Protein AF-A0A1F8TYV7-F1 (afdb_monomer)

pLDDT: mean 82.06, std 17.27, range [32.62, 97.5]

Structure (mmCIF, N/CA/C/O backbone):
data_AF-A0A1F8TYV7-F1
#
_entry.id   AF-A0A1F8TYV7-F1
#
loop_
_atom_site.group_PDB
_atom_site.id
_atom_site.type_symbol
_atom_site.label_atom_id
_atom_site.label_alt_id
_atom_site.label_comp_id
_atom_site.label_asym_id
_atom_site.label_entity_id
_atom_site.label_seq_id
_atom_site.pdbx_PDB_ins_code
_atom_site.Cartn_x
_atom_site.Cartn_y
_atom_site.Cartn_z
_atom_site.occupancy
_atom_site.B_iso_or_equiv
_atom_site.auth_seq_id
_atom_site.auth_comp_id
_atom_site.auth_asym_id
_atom_site.auth_atom_id
_atom_site.pdbx_PDB_model_num
ATOM 1 N N . MET A 1 1 ? -12.484 -12.145 11.224 1.00 42.97 1 MET A N 1
ATOM 2 C CA . MET A 1 1 ? -13.244 -10.934 10.846 1.00 42.97 1 MET A CA 1
ATOM 3 C C . MET A 1 1 ? -12.245 -9.834 10.532 1.00 42.97 1 MET A C 1
ATOM 5 O O . MET A 1 1 ? -11.237 -9.772 11.228 1.00 42.97 1 MET A O 1
ATOM 9 N N . SER A 1 2 ? -12.471 -9.048 9.473 1.00 63.59 2 SER A N 1
ATOM 10 C CA . SER A 1 2 ? -11.671 -7.845 9.200 1.00 63.59 2 SER A CA 1
ATOM 11 C C . SER A 1 2 ? -11.855 -6.857 10.357 1.00 63.59 2 SER A C 1
ATOM 13 O O . SER A 1 2 ? -12.968 -6.710 10.859 1.00 63.59 2 SER A O 1
ATOM 15 N N . GLY A 1 3 ? -10.766 -6.243 10.826 1.00 81.12 3 GLY A N 1
ATOM 16 C CA . GLY A 1 3 ? -10.817 -5.188 11.845 1.00 81.12 3 GLY A CA 1
ATOM 17 C C . GLY A 1 3 ? -11.234 -3.824 11.281 1.00 81.12 3 GLY A C 1
ATOM 18 O O . GLY A 1 3 ? -11.378 -2.866 12.034 1.00 81.12 3 GLY A O 1
ATOM 19 N N . ILE A 1 4 ? -11.458 -3.745 9.967 1.00 87.12 4 ILE A N 1
ATOM 20 C CA . ILE A 1 4 ? -11.917 -2.553 9.256 1.00 87.12 4 ILE A CA 1
ATOM 21 C C . ILE A 1 4 ? -13.444 -2.594 9.171 1.00 87.12 4 ILE A C 1
ATOM 23 O O . ILE A 1 4 ? -14.017 -3.573 8.689 1.00 87.12 4 ILE A O 1
ATOM 27 N N . VAL A 1 5 ? -14.098 -1.530 9.633 1.00 88.12 5 VAL A N 1
ATOM 28 C CA . VAL A 1 5 ? -15.556 -1.369 9.576 1.00 88.12 5 VAL A CA 1
ATOM 29 C C . VAL A 1 5 ? -15.889 -0.342 8.513 1.00 88.12 5 VAL A C 1
ATOM 31 O O . VAL A 1 5 ? -15.523 0.820 8.656 1.00 88.12 5 VAL A O 1
ATOM 34 N N . TYR A 1 6 ? -16.590 -0.775 7.472 1.00 85.12 6 TYR A N 1
ATOM 35 C CA . TYR A 1 6 ? -17.018 0.075 6.368 1.00 85.12 6 TYR A CA 1
ATOM 36 C C . TYR A 1 6 ? -18.440 -0.283 5.936 1.00 85.12 6 TYR A C 1
ATOM 38 O O . TYR A 1 6 ? -18.954 -1.360 6.256 1.00 85.12 6 TYR A O 1
ATOM 46 N N . ASN A 1 7 ? -19.067 0.635 5.209 1.00 86.19 7 ASN A N 1
ATOM 47 C CA . ASN A 1 7 ? -20.354 0.443 4.561 1.00 86.19 7 ASN A CA 1
ATOM 48 C C . ASN A 1 7 ? -20.240 0.981 3.134 1.00 86.19 7 ASN A C 1
ATOM 50 O O . ASN A 1 7 ? -19.781 2.101 2.949 1.00 86.19 7 ASN A O 1
ATOM 54 N N . ASP A 1 8 ? -20.660 0.209 2.134 1.00 84.75 8 ASP A N 1
ATOM 55 C CA . ASP A 1 8 ? -20.548 0.624 0.729 1.00 84.75 8 ASP A CA 1
ATOM 56 C C . ASP A 1 8 ? -21.372 1.882 0.400 1.00 84.75 8 ASP A C 1
ATOM 58 O O . ASP A 1 8 ? -21.092 2.560 -0.584 1.00 84.75 8 ASP A O 1
ATOM 62 N N . ASN A 1 9 ? -22.333 2.248 1.254 1.00 85.69 9 ASN A N 1
ATOM 63 C CA . ASN A 1 9 ? -23.127 3.464 1.096 1.00 85.69 9 ASN A CA 1
ATOM 64 C C . ASN A 1 9 ? -22.492 4.707 1.741 1.00 85.69 9 ASN A C 1
ATOM 66 O O . ASN A 1 9 ? -22.802 5.813 1.311 1.00 85.69 9 ASN A O 1
ATOM 70 N N . TYR A 1 10 ? -21.637 4.545 2.759 1.00 86.50 10 TYR A N 1
ATOM 71 C CA . TYR A 1 10 ? -21.137 5.655 3.583 1.00 86.50 10 TYR A CA 1
ATOM 72 C C . TYR A 1 10 ? -19.622 5.783 3.491 1.00 86.50 10 TYR A C 1
ATOM 74 O O . TYR A 1 10 ? -18.897 4.790 3.446 1.00 86.50 10 TYR A O 1
ATOM 82 N N . GLU A 1 11 ? -19.115 7.012 3.471 1.00 91.31 11 GLU A N 1
ATOM 83 C CA . GLU A 1 11 ? -17.666 7.238 3.420 1.00 91.31 11 GLU A CA 1
ATOM 84 C C . GLU A 1 11 ? -16.955 7.018 4.762 1.00 91.31 11 GLU A C 1
ATOM 86 O O . GLU A 1 11 ? -15.742 6.841 4.775 1.00 91.31 11 GLU A O 1
ATOM 91 N N . ASP A 1 12 ? -17.661 7.007 5.891 1.00 92.94 12 ASP A N 1
ATOM 92 C CA . ASP A 1 12 ? -17.022 6.887 7.203 1.00 92.94 12 ASP A CA 1
ATOM 93 C C . ASP A 1 12 ? -16.543 5.461 7.506 1.00 92.94 12 ASP A C 1
ATOM 95 O O . ASP A 1 12 ? -17.312 4.496 7.494 1.00 92.94 12 ASP A O 1
ATOM 99 N N . VAL A 1 13 ? -15.257 5.348 7.846 1.00 92.75 13 VAL A N 1
ATOM 100 C CA . VAL A 1 13 ? -14.597 4.092 8.213 1.00 92.75 13 VAL A CA 1
ATOM 101 C C . VAL A 1 13 ? -13.813 4.232 9.502 1.00 92.75 13 VAL A C 1
ATOM 103 O O . VAL A 1 13 ? -13.190 5.256 9.793 1.00 92.75 13 VAL A O 1
ATOM 106 N N . GLU A 1 14 ? -13.782 3.125 10.237 1.00 93.69 14 GLU A N 1
ATOM 107 C CA . GLU A 1 14 ? -12.927 2.928 11.398 1.00 93.69 14 GLU A CA 1
ATOM 108 C C . GLU A 1 14 ? -12.023 1.702 11.203 1.00 93.69 14 GLU A C 1
ATOM 110 O O . GLU A 1 14 ? -12.467 0.637 10.760 1.00 93.69 14 GLU A O 1
ATOM 115 N N . ILE A 1 15 ? -10.759 1.834 11.611 1.00 95.75 15 ILE A N 1
ATOM 116 C CA . ILE A 1 15 ? -9.879 0.698 11.901 1.00 95.75 15 ILE A CA 1
ATOM 117 C C . ILE A 1 15 ? -9.972 0.427 13.403 1.00 95.75 15 ILE A C 1
ATOM 119 O O . ILE A 1 15 ? -9.558 1.257 14.215 1.00 95.75 15 ILE A O 1
ATOM 123 N N . ARG A 1 16 ? -10.514 -0.733 13.781 1.00 95.44 16 ARG A N 1
ATOM 124 C CA . ARG A 1 16 ? -10.705 -1.108 15.188 1.00 95.44 16 ARG A CA 1
ATOM 125 C C . ARG A 1 16 ? -9.375 -1.321 15.904 1.00 95.44 16 ARG A C 1
ATOM 127 O O . ARG A 1 16 ? -8.357 -1.647 15.288 1.00 95.44 16 ARG A O 1
ATOM 134 N N . ASP A 1 17 ? -9.413 -1.220 17.228 1.00 94.88 17 ASP A N 1
ATOM 135 C CA . ASP A 1 17 ? -8.287 -1.621 18.072 1.00 94.88 17 ASP A CA 1
ATOM 136 C C . ASP A 1 17 ? -7.902 -3.093 17.827 1.00 94.88 17 ASP A C 1
ATOM 138 O O . ASP A 1 17 ? -8.760 -3.960 17.642 1.00 94.88 17 ASP A O 1
ATOM 142 N N . ASN A 1 18 ? -6.599 -3.370 17.847 1.00 94.44 18 ASN A N 1
ATOM 143 C CA . ASN A 1 18 ? -5.985 -4.666 17.536 1.00 94.44 18 ASN A CA 1
ATOM 144 C C . ASN A 1 18 ? -6.209 -5.161 16.097 1.00 94.44 18 ASN A C 1
ATOM 146 O O . ASN A 1 18 ? -6.144 -6.365 15.836 1.00 94.44 18 ASN A O 1
ATOM 150 N N . THR A 1 19 ? -6.463 -4.262 15.143 1.00 95.06 19 THR A N 1
ATOM 151 C CA . THR A 1 19 ? -6.488 -4.651 13.728 1.00 95.06 19 THR A CA 1
ATOM 152 C C . THR A 1 19 ? -5.074 -4.966 13.253 1.00 95.06 19 THR A C 1
ATOM 154 O O . THR A 1 19 ? -4.199 -4.103 13.289 1.00 95.06 19 THR A O 1
ATOM 157 N N . THR A 1 20 ? -4.858 -6.195 12.782 1.00 94.94 20 THR A N 1
ATOM 158 C CA . THR A 1 20 ? -3.590 -6.609 12.170 1.00 94.94 20 THR A CA 1
ATOM 159 C C . THR A 1 20 ? -3.458 -6.020 10.772 1.00 94.94 20 THR A C 1
ATOM 161 O O . THR A 1 20 ? -4.295 -6.291 9.910 1.00 94.94 20 THR A O 1
ATOM 164 N N . LEU A 1 21 ? -2.377 -5.281 10.540 1.00 96.44 21 LEU A N 1
ATOM 165 C CA . LEU A 1 21 ? -2.014 -4.700 9.255 1.00 96.44 21 LEU A CA 1
ATOM 166 C C . LEU A 1 21 ? -0.604 -5.127 8.837 1.00 96.44 21 LEU A C 1
ATOM 168 O O . LEU A 1 21 ? 0.229 -5.564 9.635 1.00 96.44 21 LEU A O 1
ATOM 172 N N . PHE A 1 22 ? -0.347 -4.967 7.546 1.00 96.44 22 PHE A N 1
ATOM 173 C CA . PHE A 1 22 ? 0.878 -5.351 6.872 1.00 96.44 22 PHE A CA 1
ATOM 174 C C . PHE A 1 22 ? 1.479 -4.146 6.158 1.00 96.44 22 PHE A C 1
ATOM 176 O O . PHE A 1 22 ? 0.777 -3.342 5.538 1.00 96.44 22 PHE A O 1
ATOM 183 N N . ARG A 1 23 ? 2.805 -4.029 6.219 1.00 96.81 23 ARG A N 1
ATOM 184 C CA . ARG A 1 23 ? 3.569 -3.064 5.423 1.00 96.81 23 ARG A CA 1
ATOM 185 C C . ARG A 1 23 ? 4.891 -3.688 5.009 1.00 96.81 23 ARG A C 1
ATOM 187 O O . ARG A 1 23 ? 5.588 -4.267 5.834 1.00 96.81 23 ARG A O 1
ATOM 194 N N . ILE A 1 24 ? 5.257 -3.537 3.739 1.00 96.38 24 ILE A N 1
ATOM 195 C CA . ILE A 1 24 ? 6.601 -3.866 3.255 1.00 96.38 24 ILE A CA 1
ATOM 196 C C . ILE A 1 24 ? 7.399 -2.572 3.167 1.00 96.38 24 ILE A C 1
ATOM 198 O O . ILE A 1 24 ? 6.960 -1.594 2.565 1.00 96.38 24 ILE A O 1
ATOM 202 N N . THR A 1 25 ? 8.568 -2.549 3.794 1.00 95.12 25 THR A N 1
ATOM 203 C CA . THR A 1 25 ? 9.382 -1.342 3.920 1.00 95.12 25 THR A CA 1
ATOM 204 C C . THR A 1 25 ? 10.870 -1.679 3.972 1.00 95.12 25 THR A C 1
ATOM 206 O O . THR A 1 25 ? 11.259 -2.846 3.997 1.00 95.12 25 THR A O 1
ATOM 209 N N . ARG A 1 26 ? 11.742 -0.667 3.945 1.00 92.25 26 ARG A N 1
ATOM 210 C CA . ARG A 1 26 ? 13.175 -0.896 4.196 1.00 92.25 26 ARG A CA 1
ATOM 211 C C . ARG A 1 26 ? 13.386 -1.169 5.690 1.00 92.25 26 ARG A C 1
ATOM 213 O O . ARG A 1 26 ? 12.669 -0.571 6.491 1.00 92.25 26 ARG A O 1
ATOM 220 N N . PRO A 1 27 ? 14.406 -1.952 6.084 1.00 90.94 27 PRO A N 1
ATOM 221 C CA . PRO A 1 27 ? 14.682 -2.236 7.496 1.00 90.94 27 PRO A CA 1
ATOM 222 C C . PRO A 1 27 ? 14.781 -0.983 8.384 1.00 90.94 27 PRO A C 1
ATOM 224 O O . PRO A 1 27 ? 14.321 -1.001 9.520 1.00 90.94 27 PRO A O 1
ATOM 227 N N . SER A 1 28 ? 15.288 0.133 7.844 1.00 88.69 28 SER A N 1
ATOM 228 C CA . SER A 1 28 ? 15.397 1.427 8.539 1.00 88.69 28 SER A CA 1
ATOM 229 C C . SER A 1 28 ? 14.063 2.104 8.880 1.00 88.69 28 SER A C 1
ATOM 231 O O . SER A 1 28 ? 14.061 3.080 9.612 1.00 88.69 28 SER A O 1
ATOM 233 N N . TYR A 1 29 ? 12.944 1.636 8.323 1.00 89.88 29 TYR A N 1
ATOM 234 C CA . TYR A 1 29 ? 11.596 2.168 8.565 1.00 89.88 29 TYR A CA 1
ATOM 235 C C . TYR A 1 29 ? 10.675 1.117 9.193 1.00 89.88 29 TYR A C 1
ATOM 237 O O . TYR A 1 29 ? 9.458 1.170 9.027 1.00 89.88 29 TYR A O 1
ATOM 245 N N . SER A 1 30 ? 11.256 0.096 9.819 1.00 90.00 30 SER A N 1
ATOM 246 C CA . SER A 1 30 ? 10.505 -1.032 10.364 1.00 90.00 30 SER A CA 1
ATOM 247 C C . SER A 1 30 ? 10.183 -0.905 11.846 1.00 90.00 30 SER A C 1
ATOM 249 O O . SER A 1 30 ? 9.429 -1.713 12.378 1.00 90.00 30 SER A O 1
ATOM 251 N N . ASP A 1 31 ? 10.817 0.015 12.568 1.00 90.75 31 ASP A N 1
ATOM 252 C CA . ASP A 1 31 ? 10.508 0.265 13.974 1.00 90.75 31 ASP A CA 1
ATOM 253 C C . ASP A 1 31 ? 9.172 1.019 14.132 1.00 90.75 31 ASP A C 1
ATOM 255 O O . ASP A 1 31 ? 8.713 1.648 13.178 1.00 90.75 31 ASP A O 1
ATOM 259 N N . PRO A 1 32 ? 8.531 0.970 15.314 1.00 88.75 32 PRO A N 1
ATOM 260 C CA . PRO A 1 32 ? 7.219 1.587 15.516 1.00 88.75 32 PRO A CA 1
ATOM 261 C C . PRO A 1 32 ? 7.175 3.094 15.217 1.00 88.75 32 PRO A C 1
ATOM 263 O O . PRO A 1 32 ? 6.154 3.586 14.748 1.00 88.75 32 PRO A O 1
ATOM 266 N N . VAL A 1 33 ? 8.282 3.810 15.449 1.00 89.81 33 VAL A N 1
ATOM 267 C CA . VAL A 1 33 ? 8.391 5.270 15.276 1.00 89.81 33 VAL A CA 1
ATOM 268 C C . VAL A 1 33 ? 8.482 5.658 13.800 1.00 89.81 33 VAL A C 1
ATOM 270 O O . VAL A 1 33 ? 8.113 6.758 13.409 1.00 89.81 33 VAL A O 1
ATOM 273 N N . ASN A 1 34 ? 8.978 4.758 12.957 1.00 91.81 34 ASN A N 1
ATOM 274 C CA . ASN A 1 34 ? 9.156 5.011 11.534 1.00 91.81 34 ASN A CA 1
ATOM 275 C C . ASN A 1 34 ? 8.135 4.278 10.657 1.00 91.81 34 ASN A C 1
ATOM 277 O O . ASN A 1 34 ? 7.974 4.611 9.479 1.00 91.81 34 ASN A O 1
ATOM 281 N N . LEU A 1 35 ? 7.421 3.298 11.219 1.00 94.44 35 LEU A N 1
ATOM 282 C CA . LEU A 1 35 ? 6.534 2.420 10.466 1.00 94.44 35 LEU A CA 1
ATOM 283 C C . LEU A 1 35 ? 5.332 3.144 9.873 1.00 94.44 35 LEU A C 1
ATOM 285 O O . LEU A 1 35 ? 4.862 2.707 8.829 1.00 94.44 35 LEU A O 1
ATOM 289 N N . LEU A 1 36 ? 4.826 4.215 10.494 1.00 96.06 36 LEU A N 1
ATOM 290 C CA . LEU A 1 36 ? 3.669 4.976 10.004 1.00 96.06 36 LEU A CA 1
ATOM 291 C C . LEU A 1 36 ? 3.891 6.503 9.977 1.00 96.06 36 LEU A C 1
ATOM 293 O O . LEU A 1 36 ? 2.928 7.253 9.844 1.00 96.06 36 LEU A O 1
ATOM 297 N N . ASN A 1 37 ? 5.141 6.976 9.995 1.00 94.12 37 ASN A N 1
ATOM 298 C CA . ASN A 1 37 ? 5.448 8.416 10.034 1.00 94.12 37 ASN A CA 1
ATOM 299 C C . ASN A 1 37 ? 5.347 9.162 8.685 1.00 94.12 37 ASN A C 1
ATOM 301 O O . ASN A 1 37 ? 5.513 10.378 8.618 1.00 94.12 37 ASN A O 1
ATOM 305 N N . GLY A 1 38 ? 5.151 8.435 7.581 1.00 91.44 38 GLY A N 1
ATOM 306 C CA . GLY A 1 38 ? 4.986 9.005 6.243 1.00 91.44 38 GLY A CA 1
ATOM 307 C C . GLY A 1 38 ? 6.233 9.652 5.620 1.00 91.44 38 GLY A C 1
ATOM 308 O O . GLY A 1 38 ? 6.144 10.171 4.508 1.00 91.44 38 GLY A O 1
ATOM 309 N N . GLN A 1 39 ? 7.409 9.603 6.258 1.00 89.81 39 GLN A N 1
ATOM 310 C CA . GLN A 1 39 ? 8.613 10.279 5.750 1.00 89.81 39 GLN A CA 1
ATOM 311 C C . GLN A 1 39 ? 9.077 9.747 4.389 1.00 89.81 39 GLN A C 1
ATOM 313 O O . GLN A 1 39 ? 9.557 10.509 3.552 1.00 89.81 39 GLN A O 1
ATOM 318 N N . GLY A 1 40 ? 8.908 8.447 4.130 1.00 84.06 40 GLY A N 1
ATOM 319 C CA . GLY A 1 40 ? 9.291 7.848 2.847 1.00 84.06 40 GLY A CA 1
ATOM 320 C C . GLY A 1 40 ? 8.543 8.448 1.647 1.00 84.06 40 GLY A C 1
ATOM 321 O O . GLY A 1 40 ? 9.134 8.644 0.583 1.00 84.06 40 GLY A O 1
ATOM 322 N N . SER A 1 41 ? 7.261 8.790 1.813 1.00 88.00 41 SER A N 1
ATOM 323 C CA . SER A 1 41 ? 6.468 9.420 0.751 1.00 88.00 41 SER A CA 1
ATOM 324 C C . SER A 1 41 ? 6.690 10.928 0.664 1.00 88.00 41 SER A C 1
ATOM 326 O O . SER A 1 41 ? 6.347 11.535 -0.340 1.00 88.00 41 SER A O 1
ATOM 328 N N . PHE A 1 42 ? 7.260 11.569 1.686 1.00 89.19 42 PHE A N 1
ATOM 329 C CA . PHE A 1 42 ? 7.490 13.013 1.650 1.00 89.19 42 PHE A CA 1
ATOM 330 C C . PHE A 1 42 ? 8.395 13.410 0.471 1.00 89.19 42 PHE A C 1
ATOM 332 O O . PHE A 1 42 ? 8.184 14.431 -0.180 1.00 89.19 42 PHE A O 1
ATOM 339 N N . TYR A 1 43 ? 9.357 12.549 0.138 1.00 87.25 43 TYR A N 1
ATOM 340 C CA . TYR A 1 43 ? 10.306 12.754 -0.958 1.00 87.25 43 TYR A CA 1
ATOM 341 C C . TYR A 1 43 ? 9.901 12.064 -2.265 1.00 87.25 43 TYR A C 1
ATOM 343 O O . TYR A 1 43 ? 10.663 12.089 -3.231 1.00 87.25 43 TYR A O 1
ATOM 351 N N . SER A 1 44 ? 8.741 11.402 -2.310 1.00 85.56 44 SER A N 1
ATOM 352 C CA . SER A 1 44 ? 8.330 10.621 -3.475 1.00 85.56 44 SER A CA 1
ATOM 353 C C . SER A 1 44 ? 6.844 10.750 -3.771 1.00 85.56 44 SER A C 1
ATOM 355 O O . SER A 1 44 ? 5.983 10.744 -2.900 1.00 85.56 44 SER A O 1
ATOM 357 N N . GLN A 1 45 ? 6.532 10.863 -5.052 1.00 87.19 45 GLN A N 1
ATOM 358 C CA . GLN A 1 45 ? 5.161 10.982 -5.502 1.00 87.19 45 GLN A CA 1
ATOM 359 C C . GLN A 1 45 ? 4.535 9.588 -5.649 1.00 87.19 45 GLN A C 1
ATOM 361 O O . GLN A 1 45 ? 5.039 8.766 -6.418 1.00 87.19 45 GLN A O 1
ATOM 366 N N . GLY A 1 46 ? 3.444 9.331 -4.926 1.00 88.56 46 GLY A N 1
ATOM 367 C CA . GLY A 1 46 ? 2.715 8.061 -4.950 1.00 88.56 46 GLY A CA 1
ATOM 368 C C . GLY A 1 46 ? 1.417 8.129 -5.756 1.00 88.56 46 GLY A C 1
ATOM 369 O O . GLY A 1 46 ? 1.152 9.098 -6.472 1.00 88.56 46 GLY A O 1
ATOM 370 N N . ARG A 1 47 ? 0.575 7.098 -5.629 1.00 90.06 47 ARG A N 1
ATOM 371 C CA . ARG A 1 47 ? -0.786 7.093 -6.201 1.00 90.06 47 ARG A CA 1
ATOM 372 C C . ARG A 1 47 ? -1.693 8.128 -5.529 1.00 90.06 47 ARG A C 1
ATOM 374 O O . ARG A 1 47 ? -2.505 8.749 -6.197 1.00 90.06 47 ARG A O 1
ATOM 381 N N . TYR A 1 48 ? -1.496 8.349 -4.233 1.00 93.56 48 TYR A N 1
ATOM 382 C CA . TYR A 1 48 ? -2.398 9.123 -3.384 1.00 93.56 48 TYR A CA 1
ATOM 383 C C . TYR A 1 48 ? -1.708 10.286 -2.656 1.00 93.56 48 TYR A C 1
ATOM 385 O O . TYR A 1 48 ? -2.241 10.825 -1.687 1.00 93.56 48 TYR A O 1
ATOM 393 N N . ASN A 1 49 ? -0.510 10.679 -3.088 1.00 94.44 49 ASN A N 1
ATOM 394 C CA . ASN A 1 49 ? 0.183 11.836 -2.536 1.00 94.44 49 ASN A CA 1
ATOM 395 C C . ASN A 1 49 ? 1.008 12.557 -3.604 1.00 94.44 49 ASN A C 1
ATOM 397 O O . ASN A 1 49 ? 1.626 11.927 -4.469 1.00 94.44 49 ASN A O 1
ATOM 401 N N . TYR A 1 50 ? 1.035 13.880 -3.498 1.00 93.94 50 TYR A N 1
ATOM 402 C CA . TYR A 1 50 ? 2.032 14.738 -4.120 1.00 93.94 50 TYR A CA 1
ATOM 403 C C . TYR A 1 50 ? 3.346 14.705 -3.324 1.00 93.94 50 TYR A C 1
ATOM 405 O O . TYR A 1 50 ? 3.430 14.133 -2.232 1.00 93.94 50 TYR A O 1
ATOM 413 N N . LEU A 1 51 ? 4.395 15.311 -3.884 1.00 92.38 51 LEU A N 1
ATOM 414 C CA . LEU A 1 51 ? 5.632 15.568 -3.146 1.00 92.38 51 LEU A CA 1
ATOM 415 C C . LEU A 1 51 ? 5.350 16.428 -1.907 1.00 92.38 51 LEU A C 1
ATOM 417 O O . LEU A 1 51 ? 4.400 17.206 -1.890 1.00 92.38 51 LEU A O 1
ATOM 421 N N . GLN A 1 52 ? 6.194 16.290 -0.884 1.00 93.12 52 GLN A N 1
ATOM 422 C CA . GLN A 1 52 ? 6.098 17.009 0.393 1.00 93.12 52 GLN A CA 1
ATOM 423 C C . GLN A 1 52 ? 4.828 16.693 1.202 1.00 93.12 52 GLN A C 1
ATOM 425 O O . GLN A 1 52 ? 4.458 17.424 2.118 1.00 93.12 52 GLN A O 1
ATOM 430 N N . GLN A 1 53 ? 4.168 15.571 0.904 1.00 94.56 53 GLN A N 1
ATOM 431 C CA . GLN A 1 53 ? 3.025 15.081 1.667 1.00 94.56 53 GLN A CA 1
ATOM 432 C C . GLN A 1 53 ? 3.382 13.780 2.385 1.00 94.56 53 GLN A C 1
ATOM 434 O O . GLN A 1 53 ? 3.482 12.709 1.772 1.00 94.56 53 GLN A O 1
ATOM 439 N N . ALA A 1 54 ? 3.542 13.867 3.707 1.00 94.94 54 ALA A N 1
ATOM 440 C CA . ALA A 1 54 ? 3.741 12.699 4.556 1.00 94.94 54 ALA A CA 1
ATOM 441 C C . ALA A 1 54 ? 2.517 11.772 4.466 1.00 94.94 54 ALA A C 1
ATOM 443 O O . ALA A 1 54 ? 1.373 12.189 4.686 1.00 94.94 54 ALA A O 1
ATOM 444 N N . THR A 1 55 ? 2.769 10.535 4.046 1.00 96.19 55 THR A N 1
ATOM 445 C CA . THR A 1 55 ? 1.757 9.531 3.715 1.00 96.19 55 THR A CA 1
ATOM 446 C C . THR A 1 55 ? 2.307 8.134 3.971 1.00 96.19 55 THR A C 1
ATOM 448 O O . THR A 1 55 ? 3.372 7.763 3.473 1.00 96.19 55 THR A O 1
ATOM 451 N N . SER A 1 56 ? 1.571 7.332 4.729 1.00 96.12 56 SER A N 1
ATOM 452 C CA . SER A 1 56 ? 1.912 5.935 4.986 1.00 96.12 56 SER A CA 1
ATOM 453 C C . SER A 1 56 ? 0.943 5.008 4.268 1.00 96.12 56 SER A C 1
ATOM 455 O O . SER A 1 56 ? -0.259 5.254 4.256 1.00 96.12 56 SER A O 1
ATOM 457 N N . TYR A 1 57 ? 1.482 3.934 3.692 1.00 96.75 57 TYR A N 1
ATOM 458 C CA . TYR A 1 57 ? 0.719 2.909 2.988 1.00 96.75 57 TYR A CA 1
ATOM 459 C C . TYR A 1 57 ? 0.853 1.577 3.724 1.00 96.75 57 TYR A C 1
ATOM 461 O O . TYR A 1 57 ? 1.968 1.117 3.989 1.00 96.75 57 TYR A O 1
ATOM 469 N N . CYS A 1 58 ? -0.275 0.954 4.036 1.00 97.00 58 CYS A N 1
ATOM 470 C CA . CYS A 1 58 ? -0.357 -0.396 4.589 1.00 97.00 58 CYS A CA 1
ATOM 471 C C . CYS A 1 58 ? -1.595 -1.115 4.038 1.00 97.00 58 CYS A C 1
ATOM 473 O O . CYS A 1 58 ? -2.349 -0.559 3.239 1.00 97.00 58 CYS A O 1
ATOM 475 N N . SER A 1 59 ? -1.778 -2.378 4.403 1.00 96.38 59 SER A N 1
ATOM 476 C CA . SER A 1 59 ? -2.939 -3.165 3.987 1.00 96.38 59 SER A CA 1
ATOM 477 C C . SER A 1 59 ? -3.328 -4.172 5.059 1.00 96.38 59 SER A C 1
ATOM 479 O O . SER A 1 59 ? -2.493 -4.586 5.856 1.00 96.38 59 SER A O 1
ATOM 481 N N . ASP A 1 60 ? -4.581 -4.607 5.050 1.00 94.00 60 ASP A N 1
ATOM 482 C CA . ASP A 1 60 ? -5.052 -5.786 5.783 1.00 94.00 60 ASP A CA 1
ATOM 483 C C . ASP A 1 60 ? -4.701 -7.108 5.074 1.00 94.00 60 ASP A C 1
ATOM 485 O O . ASP A 1 60 ? -5.046 -8.189 5.555 1.00 94.00 60 ASP A O 1
ATOM 489 N N . ASN A 1 61 ? -4.000 -7.026 3.939 1.00 91.62 61 ASN A N 1
ATOM 490 C CA . ASN A 1 61 ? -3.668 -8.154 3.093 1.00 91.62 61 ASN A CA 1
ATOM 491 C C . ASN A 1 61 ? -2.203 -8.137 2.634 1.00 91.62 61 ASN A C 1
ATOM 493 O O . ASN A 1 61 ? -1.740 -7.220 1.948 1.00 91.62 61 ASN A O 1
ATOM 497 N N . ILE A 1 62 ? -1.472 -9.210 2.933 1.00 92.25 62 ILE A N 1
ATOM 498 C CA . ILE A 1 62 ? -0.055 -9.327 2.562 1.00 92.25 62 ILE A CA 1
ATOM 499 C C . ILE A 1 62 ? 0.180 -9.302 1.045 1.00 92.25 62 ILE A C 1
ATOM 501 O O . ILE A 1 62 ? 1.185 -8.759 0.588 1.00 92.25 62 ILE A O 1
ATOM 505 N N . PHE A 1 63 ? -0.735 -9.855 0.246 1.00 90.25 63 PHE A N 1
ATOM 506 C CA . PHE A 1 63 ? -0.580 -9.928 -1.205 1.00 90.25 63 PHE A CA 1
ATOM 507 C C . PHE A 1 63 ? -0.839 -8.581 -1.869 1.00 90.25 63 PHE A C 1
ATOM 509 O O . PHE A 1 63 ? -0.224 -8.299 -2.898 1.00 90.25 63 PHE A O 1
ATOM 516 N N . ILE A 1 64 ? -1.662 -7.720 -1.259 1.00 91.38 64 ILE A N 1
ATOM 517 C CA . ILE A 1 64 ? -1.749 -6.310 -1.652 1.00 91.38 64 ILE A CA 1
ATOM 518 C C . ILE A 1 64 ? -0.385 -5.648 -1.447 1.00 91.38 64 ILE A C 1
ATOM 520 O O . ILE A 1 64 ? 0.158 -5.094 -2.399 1.00 91.38 64 ILE A O 1
ATOM 524 N N . CYS A 1 65 ? 0.224 -5.769 -0.259 1.00 94.62 65 CYS A N 1
ATOM 525 C CA . CYS A 1 65 ? 1.540 -5.171 -0.002 1.00 94.62 65 CYS A CA 1
ATOM 526 C C . CYS A 1 65 ? 2.605 -5.644 -0.999 1.00 94.62 65 CYS A C 1
ATOM 528 O O . CYS A 1 65 ? 3.353 -4.827 -1.533 1.00 94.62 65 CYS A O 1
ATOM 530 N N . ILE A 1 66 ? 2.669 -6.952 -1.259 1.00 93.75 66 ILE A N 1
ATOM 531 C CA . ILE A 1 66 ? 3.625 -7.528 -2.211 1.00 93.75 66 ILE A CA 1
ATOM 532 C C . ILE A 1 66 ? 3.382 -6.962 -3.617 1.00 93.75 66 ILE A C 1
ATOM 534 O O . ILE A 1 66 ? 4.325 -6.500 -4.260 1.00 93.75 66 ILE A O 1
ATOM 538 N N . SER A 1 67 ? 2.131 -6.954 -4.082 1.00 89.31 67 SER A N 1
ATOM 539 C CA . SER A 1 67 ? 1.787 -6.529 -5.444 1.00 89.31 67 SER A CA 1
ATOM 540 C C . SER A 1 67 ? 2.021 -5.034 -5.675 1.00 89.31 67 SER A C 1
ATOM 542 O O . SER A 1 67 ? 2.545 -4.651 -6.719 1.00 89.31 67 SER A O 1
ATOM 544 N N . GLU A 1 68 ? 1.685 -4.183 -4.703 1.00 91.69 68 GLU A N 1
ATOM 545 C CA . GLU A 1 68 ? 1.924 -2.734 -4.783 1.00 91.69 68 GLU A CA 1
ATOM 546 C C . GLU A 1 68 ? 3.428 -2.420 -4.845 1.00 91.69 68 GLU A C 1
ATOM 548 O O . GLU A 1 68 ? 3.867 -1.612 -5.668 1.00 91.69 68 GLU A O 1
ATOM 553 N N . VAL A 1 69 ? 4.252 -3.102 -4.037 1.00 93.62 69 VAL A N 1
ATOM 554 C CA . VAL A 1 69 ? 5.710 -2.901 -4.063 1.00 93.62 69 VAL A CA 1
ATOM 555 C C . VAL A 1 69 ? 6.328 -3.419 -5.362 1.00 93.62 69 VAL A C 1
ATOM 557 O O . VAL A 1 69 ? 7.169 -2.731 -5.940 1.00 93.62 69 VAL A O 1
ATOM 560 N N . LEU A 1 70 ? 5.901 -4.584 -5.859 1.00 90.69 70 LEU A N 1
ATOM 561 C CA . LEU A 1 70 ? 6.362 -5.110 -7.148 1.00 90.69 70 LEU A CA 1
ATOM 562 C C . LEU A 1 70 ? 6.004 -4.174 -8.307 1.00 90.69 70 LEU A C 1
ATOM 564 O O . LEU A 1 70 ? 6.848 -3.908 -9.161 1.00 90.69 70 LEU A O 1
ATOM 568 N N . PHE A 1 71 ? 4.797 -3.606 -8.309 1.00 87.62 71 PHE A N 1
ATOM 569 C CA . PHE A 1 71 ? 4.417 -2.613 -9.308 1.00 87.62 71 PHE A CA 1
ATOM 570 C C . PHE A 1 71 ? 5.292 -1.356 -9.230 1.00 87.62 71 PHE A C 1
ATOM 572 O O . PHE A 1 71 ? 5.759 -0.858 -10.254 1.00 87.62 71 PHE A O 1
ATOM 579 N N . HIS A 1 72 ? 5.570 -0.859 -8.024 1.00 88.25 72 HIS A N 1
ATOM 580 C CA . HIS A 1 72 ? 6.447 0.298 -7.859 1.00 88.25 72 HIS A CA 1
ATOM 581 C C . HIS A 1 72 ? 7.880 0.012 -8.337 1.00 88.25 72 HIS A C 1
ATOM 583 O O . HIS A 1 72 ? 8.482 0.830 -9.036 1.00 88.25 72 HIS A O 1
ATOM 589 N N . MET A 1 73 ? 8.410 -1.177 -8.025 1.00 89.31 73 MET A N 1
ATOM 590 C CA . MET A 1 73 ? 9.693 -1.652 -8.550 1.00 89.31 73 MET A CA 1
ATOM 591 C C . MET A 1 73 ? 9.690 -1.683 -10.082 1.00 89.31 73 MET A C 1
ATOM 593 O O . MET A 1 73 ? 10.664 -1.250 -10.700 1.00 89.31 73 MET A O 1
ATOM 597 N N . TYR A 1 74 ? 8.605 -2.158 -10.698 1.00 85.50 74 TYR A N 1
ATOM 598 C CA . TYR A 1 74 ? 8.438 -2.190 -12.149 1.00 85.50 74 TYR A CA 1
ATOM 599 C C . TYR A 1 74 ? 8.457 -0.789 -12.766 1.00 85.50 74 TYR A C 1
ATOM 601 O O . TYR A 1 74 ? 9.247 -0.541 -13.677 1.00 85.50 74 TYR A O 1
ATOM 609 N N . GLU A 1 75 ? 7.674 0.155 -12.238 1.00 83.38 75 GLU A N 1
ATOM 610 C CA . GLU A 1 75 ? 7.657 1.537 -12.729 1.00 83.38 75 GLU A CA 1
ATOM 611 C C . GLU A 1 75 ? 9.042 2.192 -12.688 1.00 83.38 75 GLU A C 1
ATOM 613 O O . GLU A 1 75 ? 9.477 2.811 -13.664 1.00 83.38 75 GLU A O 1
ATOM 618 N N . ILE A 1 76 ? 9.754 2.060 -11.563 1.00 85.56 76 ILE A N 1
ATOM 619 C CA . ILE A 1 76 ? 11.098 2.629 -11.431 1.00 85.56 76 ILE A CA 1
ATOM 620 C C . ILE A 1 76 ? 12.050 1.933 -12.407 1.00 85.56 76 ILE A C 1
ATOM 622 O O . ILE A 1 76 ? 12.799 2.612 -13.111 1.00 85.56 76 ILE A O 1
ATOM 626 N N . SER A 1 77 ? 11.996 0.604 -12.496 1.00 84.31 77 SER A N 1
ATOM 627 C CA . SER A 1 77 ? 12.833 -0.181 -13.410 1.00 84.31 77 SER A CA 1
ATOM 628 C C . SER A 1 77 ? 12.637 0.244 -14.867 1.00 84.31 77 SER A C 1
ATOM 630 O O . SER A 1 77 ? 13.622 0.449 -15.576 1.00 84.31 77 SER A O 1
ATOM 632 N N . GLN A 1 78 ? 11.394 0.485 -15.293 1.00 81.06 78 GLN A N 1
ATOM 633 C CA . GLN A 1 78 ? 11.083 0.993 -16.632 1.00 81.06 78 GLN A CA 1
ATOM 634 C C . GLN A 1 78 ? 11.674 2.386 -16.880 1.00 81.06 78 GLN A C 1
ATOM 636 O O . GLN A 1 78 ? 12.260 2.635 -17.933 1.00 81.06 78 GLN A O 1
ATOM 641 N N . ARG A 1 79 ? 11.588 3.302 -15.905 1.00 82.50 79 ARG A N 1
ATOM 642 C CA . ARG A 1 79 ? 12.226 4.630 -16.014 1.00 82.50 79 ARG A CA 1
ATOM 643 C C . ARG A 1 79 ? 13.749 4.518 -16.125 1.00 82.50 79 ARG A C 1
ATOM 645 O O . ARG A 1 79 ? 14.354 5.249 -16.902 1.00 82.50 79 ARG A O 1
ATOM 652 N N . LYS A 1 80 ? 14.373 3.593 -15.385 1.00 82.50 80 LYS A N 1
ATOM 653 C CA . LYS A 1 80 ? 15.819 3.335 -15.475 1.00 82.50 80 LYS A CA 1
ATOM 654 C C . LYS A 1 80 ? 16.226 2.805 -16.848 1.00 82.50 80 LYS A C 1
ATOM 656 O O . LYS A 1 80 ? 17.182 3.322 -17.418 1.00 82.50 80 LYS A O 1
ATOM 661 N N . LEU A 1 81 ? 15.475 1.849 -17.399 1.00 77.12 81 LEU A N 1
ATOM 662 C CA . LEU A 1 81 ? 15.707 1.325 -18.749 1.00 77.12 81 LEU A CA 1
ATOM 663 C C . LEU A 1 81 ? 15.578 2.410 -19.820 1.00 77.12 81 LEU A C 1
ATOM 665 O O . LEU A 1 81 ? 16.473 2.540 -20.648 1.00 77.12 81 LEU A O 1
ATOM 669 N N . LYS A 1 82 ? 14.524 3.237 -19.765 1.00 78.50 82 LYS A N 1
ATOM 670 C CA . LYS A 1 82 ? 14.336 4.372 -20.690 1.00 78.50 82 LYS A CA 1
ATOM 671 C C . LYS A 1 82 ? 15.508 5.361 -20.670 1.00 78.50 82 LYS A C 1
ATOM 673 O O . LYS A 1 82 ? 15.800 5.977 -21.687 1.00 78.50 82 LYS A O 1
ATOM 678 N N . ASN A 1 83 ? 16.198 5.468 -19.535 1.00 83.25 83 ASN A N 1
ATOM 679 C CA . ASN A 1 83 ? 17.372 6.321 -19.355 1.00 83.25 83 ASN A CA 1
ATOM 680 C C . ASN A 1 83 ? 18.708 5.583 -19.581 1.00 83.25 83 ASN A C 1
ATOM 682 O O . ASN A 1 83 ? 19.755 6.108 -19.210 1.00 83.25 83 ASN A O 1
ATOM 686 N N . ASN A 1 84 ? 18.691 4.368 -20.143 1.00 86.44 84 ASN A N 1
ATOM 687 C CA . ASN A 1 84 ? 19.865 3.509 -20.347 1.00 86.44 84 ASN A CA 1
ATOM 688 C C . ASN A 1 84 ? 20.661 3.178 -19.058 1.00 86.44 84 ASN A C 1
ATOM 690 O O . ASN A 1 84 ? 21.822 2.773 -19.116 1.00 86.44 84 ASN A O 1
ATOM 694 N N . ASP A 1 85 ? 20.045 3.295 -17.876 1.00 84.94 85 ASP A N 1
ATOM 695 C CA . ASP A 1 85 ? 20.660 2.985 -16.578 1.00 84.94 85 ASP A CA 1
ATOM 696 C C . ASP A 1 85 ? 20.490 1.494 -16.239 1.00 84.94 85 ASP A C 1
ATOM 698 O O . ASP A 1 85 ? 19.658 1.092 -15.419 1.00 84.94 85 ASP A O 1
ATOM 702 N N . MET A 1 86 ? 21.304 0.648 -16.875 1.00 79.00 86 MET A N 1
ATOM 703 C CA . MET A 1 86 ? 21.257 -0.808 -16.680 1.00 79.00 86 MET A CA 1
ATOM 704 C C . MET A 1 86 ? 21.616 -1.243 -15.253 1.00 79.00 86 MET A C 1
ATOM 706 O O . MET A 1 86 ? 21.109 -2.257 -14.763 1.00 79.00 86 MET A O 1
ATOM 710 N N . ARG A 1 87 ? 22.481 -0.491 -14.562 1.00 83.25 87 ARG A N 1
ATOM 711 C CA . ARG A 1 87 ? 22.855 -0.780 -13.170 1.00 83.25 87 ARG A CA 1
ATOM 712 C C . ARG A 1 87 ? 21.698 -0.468 -12.223 1.00 83.25 87 ARG A C 1
ATOM 714 O O . ARG A 1 87 ? 21.382 -1.293 -11.361 1.00 83.25 87 ARG A O 1
ATOM 721 N N . GLY A 1 88 ? 21.056 0.684 -12.401 1.00 82.06 88 GLY A N 1
ATOM 722 C CA . GLY A 1 88 ? 19.857 1.072 -11.669 1.00 82.06 88 GLY A CA 1
ATOM 723 C C . GLY A 1 88 ? 18.726 0.084 -11.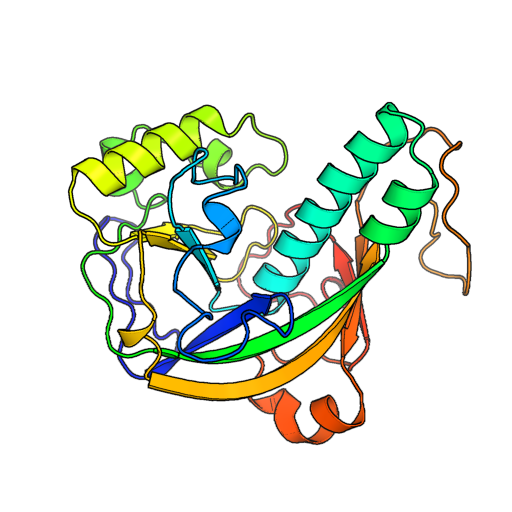913 1.00 82.06 88 GLY A C 1
ATOM 724 O O . GLY A 1 88 ? 18.152 -0.420 -10.956 1.00 82.06 88 GLY A O 1
ATOM 725 N N . PHE A 1 89 ? 18.493 -0.302 -13.168 1.00 79.81 89 PHE A N 1
ATOM 726 C CA . PHE A 1 89 ? 17.515 -1.330 -13.522 1.00 79.81 89 PHE A CA 1
ATOM 727 C C . PHE A 1 89 ? 17.717 -2.638 -12.731 1.00 79.81 89 PHE A C 1
ATOM 729 O O . PHE A 1 89 ? 16.789 -3.113 -12.074 1.00 79.81 89 PHE A O 1
ATOM 736 N N . ARG A 1 90 ? 18.937 -3.203 -12.728 1.00 79.31 90 ARG A N 1
ATOM 737 C CA . ARG A 1 90 ? 19.242 -4.446 -11.987 1.00 79.31 90 ARG A CA 1
ATOM 738 C C . ARG A 1 90 ? 18.997 -4.299 -10.483 1.00 79.31 90 ARG A C 1
ATOM 740 O O . ARG A 1 90 ? 18.528 -5.235 -9.843 1.00 79.31 90 ARG A O 1
ATOM 747 N N . THR A 1 91 ? 19.301 -3.124 -9.939 1.00 84.81 91 THR A N 1
ATOM 748 C CA . THR A 1 91 ? 19.130 -2.800 -8.514 1.00 84.81 91 THR A CA 1
ATOM 749 C C . THR A 1 91 ? 17.661 -2.609 -8.124 1.00 84.81 91 THR A C 1
ATOM 751 O O . THR A 1 91 ? 17.286 -2.853 -6.980 1.00 84.81 91 THR A O 1
ATOM 754 N N . GLU A 1 92 ? 16.817 -2.142 -9.042 1.00 87.00 92 GLU A N 1
ATOM 755 C CA . GLU A 1 92 ? 15.382 -1.945 -8.802 1.00 87.00 92 GLU A CA 1
ATOM 756 C C . GLU A 1 92 ? 14.567 -3.212 -9.057 1.00 87.00 92 GLU A C 1
ATOM 758 O O . GLU A 1 92 ? 13.570 -3.448 -8.381 1.00 87.00 92 GLU A O 1
ATOM 763 N N . SER A 1 93 ? 15.049 -4.086 -9.940 1.00 85.00 93 SER A N 1
ATOM 764 C CA . SER A 1 93 ? 14.397 -5.358 -10.264 1.00 85.00 93 SER A CA 1
ATOM 765 C C . SER A 1 93 ? 14.522 -6.417 -9.169 1.00 85.00 93 SER A C 1
ATOM 767 O O . SER A 1 93 ? 13.826 -7.429 -9.221 1.00 85.00 93 SER A O 1
ATOM 769 N N . ASN A 1 94 ? 15.401 -6.219 -8.182 1.00 88.88 94 ASN A N 1
ATOM 770 C CA . ASN A 1 94 ? 15.570 -7.118 -7.045 1.00 88.88 94 ASN A CA 1
ATOM 771 C C . ASN A 1 94 ? 15.740 -6.316 -5.753 1.00 88.88 94 ASN A C 1
ATOM 773 O O . ASN A 1 94 ? 16.699 -5.558 -5.613 1.00 88.88 94 ASN A O 1
ATOM 777 N N . LYS A 1 95 ? 14.830 -6.493 -4.795 1.00 92.00 95 LYS A N 1
ATOM 778 C CA . LYS A 1 95 ? 14.869 -5.794 -3.509 1.00 92.00 95 LYS A CA 1
ATOM 779 C C . LYS A 1 95 ? 14.815 -6.784 -2.359 1.00 92.00 95 LYS A C 1
ATOM 781 O O . LYS A 1 95 ? 13.988 -7.688 -2.343 1.00 92.00 95 LYS A O 1
ATOM 786 N N . ARG A 1 96 ? 15.667 -6.558 -1.361 1.00 93.75 96 ARG A N 1
ATOM 787 C CA . ARG A 1 96 ? 15.527 -7.139 -0.024 1.00 93.75 96 ARG A CA 1
ATOM 788 C C . ARG A 1 96 ? 14.908 -6.081 0.877 1.00 93.75 96 ARG A C 1
ATOM 790 O O . ARG A 1 96 ? 15.457 -4.989 1.011 1.00 93.75 96 ARG A O 1
ATOM 797 N N . LEU A 1 97 ? 13.749 -6.399 1.423 1.00 95.75 97 LEU A N 1
ATOM 798 C CA . LEU A 1 97 ? 12.912 -5.529 2.235 1.00 95.75 97 LEU A CA 1
ATOM 799 C C . LEU A 1 97 ? 12.510 -6.278 3.503 1.00 95.75 97 LEU A C 1
ATOM 801 O O . LEU A 1 97 ? 12.902 -7.424 3.726 1.00 95.75 97 LEU A O 1
ATOM 805 N N . GLU A 1 98 ? 11.714 -5.618 4.326 1.00 95.06 98 GLU A N 1
ATOM 806 C CA . GLU A 1 98 ? 11.121 -6.202 5.511 1.00 95.06 98 GLU A CA 1
ATOM 807 C C . GLU A 1 98 ? 9.599 -6.091 5.431 1.00 95.06 98 GLU A C 1
ATOM 809 O O . GLU A 1 98 ? 9.058 -5.001 5.234 1.00 95.06 98 GLU A O 1
ATOM 814 N N . LEU A 1 99 ? 8.913 -7.226 5.553 1.00 95.38 99 LEU A N 1
ATOM 815 C CA . LEU A 1 99 ? 7.485 -7.279 5.826 1.00 95.38 99 LEU A CA 1
ATOM 816 C C . LEU A 1 99 ? 7.289 -7.137 7.335 1.00 95.38 99 LEU A C 1
ATOM 818 O O . LEU A 1 99 ? 7.773 -7.957 8.113 1.00 95.38 99 LEU A O 1
ATOM 822 N N . VAL A 1 100 ? 6.548 -6.115 7.732 1.00 96.12 100 VAL A N 1
ATOM 823 C CA . VAL A 1 100 ? 6.190 -5.845 9.120 1.00 96.12 100 VAL A CA 1
ATOM 824 C C . VAL A 1 100 ? 4.723 -6.206 9.321 1.00 96.12 100 VAL A C 1
ATOM 826 O O . VAL A 1 100 ? 3.862 -5.747 8.567 1.00 96.12 100 VAL A O 1
ATOM 829 N N . VAL A 1 101 ? 4.462 -7.033 10.333 1.00 95.44 101 VAL A N 1
ATOM 830 C CA . VAL A 1 101 ? 3.128 -7.397 10.823 1.00 95.44 101 VAL A CA 1
ATOM 831 C C . VAL A 1 101 ? 2.922 -6.682 12.147 1.00 95.44 101 VAL A C 1
ATOM 833 O O . VAL A 1 101 ? 3.719 -6.851 13.072 1.00 95.44 101 VAL A O 1
ATOM 836 N N . PHE A 1 102 ? 1.889 -5.858 12.234 1.00 95.94 102 PHE A N 1
ATOM 837 C CA . PHE A 1 102 ? 1.663 -4.998 13.390 1.00 95.94 102 PHE A CA 1
ATOM 838 C C . PHE A 1 102 ? 0.175 -4.860 13.678 1.00 95.94 102 PHE A C 1
ATOM 840 O O . PHE A 1 102 ? -0.640 -4.973 12.762 1.00 95.94 102 PHE A O 1
ATOM 847 N N . ASN A 1 103 ? -0.175 -4.578 14.933 1.00 95.62 103 ASN A N 1
ATOM 848 C CA . ASN A 1 103 ? -1.538 -4.195 15.276 1.00 95.62 103 ASN A CA 1
ATOM 849 C C . ASN A 1 103 ? -1.626 -2.704 15.549 1.00 95.62 103 ASN A C 1
ATOM 851 O O . ASN A 1 103 ? -0.677 -2.063 16.016 1.00 95.62 103 ASN A O 1
ATOM 855 N N . THR A 1 104 ? -2.798 -2.156 15.267 1.00 95.88 104 THR A N 1
ATOM 856 C CA . THR A 1 104 ? -3.081 -0.745 15.484 1.00 95.88 104 THR A CA 1
ATOM 857 C C . THR A 1 104 ? -3.897 -0.523 16.748 1.00 95.88 104 THR A C 1
ATOM 859 O O . THR A 1 104 ? -4.732 -1.348 17.119 1.00 95.88 104 THR A O 1
ATOM 862 N N . ASN A 1 105 ? -3.693 0.635 17.372 1.00 96.44 105 ASN A N 1
ATOM 863 C CA . ASN A 1 105 ? -4.733 1.264 18.176 1.00 96.44 105 ASN A CA 1
ATOM 864 C C . ASN A 1 105 ? -5.916 1.619 17.260 1.00 96.44 105 ASN A C 1
ATOM 866 O O . ASN A 1 105 ? -5.787 1.617 16.032 1.00 96.44 105 ASN A O 1
ATOM 870 N N . LYS A 1 106 ? -7.072 1.936 17.843 1.00 96.12 106 LYS A N 1
ATOM 871 C CA . LYS A 1 106 ? -8.226 2.413 17.074 1.00 96.12 106 LYS A CA 1
ATOM 872 C C . LYS A 1 106 ? -7.862 3.678 16.270 1.00 96.12 106 LYS A C 1
ATOM 874 O O . LYS A 1 106 ? -7.256 4.599 16.818 1.00 96.12 106 LYS A O 1
ATOM 879 N N . ILE A 1 107 ? -8.224 3.713 14.985 1.00 96.25 107 ILE A N 1
ATOM 880 C CA . ILE A 1 107 ? -8.061 4.870 14.088 1.00 96.25 107 ILE A CA 1
ATOM 881 C C . ILE A 1 107 ? -9.429 5.201 13.487 1.00 96.25 107 ILE A C 1
ATOM 883 O O . ILE A 1 107 ? -10.028 4.375 12.798 1.00 96.25 107 ILE A O 1
ATOM 887 N N . GLU A 1 108 ? -9.912 6.411 13.748 1.00 94.94 108 GLU A N 1
ATOM 888 C CA . GLU A 1 108 ? -11.202 6.925 13.270 1.00 94.94 108 GLU A CA 1
ATOM 889 C C . GLU A 1 108 ? -11.010 7.995 12.197 1.00 94.94 108 GLU A C 1
ATOM 891 O O . GLU A 1 108 ? -9.889 8.430 11.937 1.00 94.94 108 GLU A O 1
ATOM 896 N N . ASN A 1 109 ? -12.121 8.472 11.627 1.00 94.81 109 ASN A N 1
ATOM 897 C CA . ASN A 1 109 ? -12.143 9.598 10.695 1.00 94.81 109 ASN A CA 1
ATOM 898 C C . ASN A 1 109 ? -11.356 9.315 9.399 1.00 94.81 109 ASN A C 1
ATOM 900 O O . ASN A 1 109 ? -10.594 10.151 8.901 1.00 94.81 109 ASN A O 1
ATOM 904 N N . ILE A 1 110 ? -11.538 8.101 8.875 1.00 96.62 110 ILE A N 1
ATOM 905 C CA . ILE A 1 110 ? -1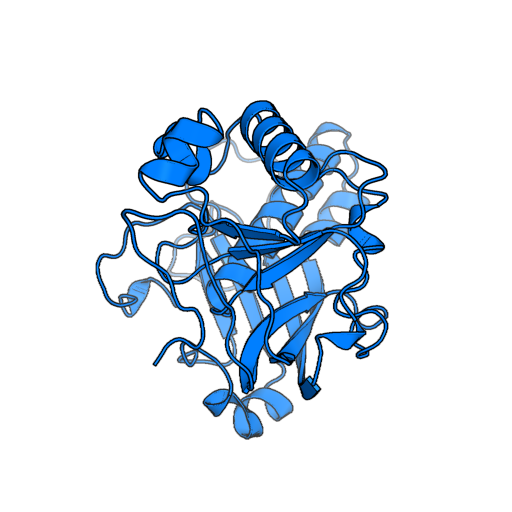0.953 7.613 7.627 1.00 96.62 110 ILE A CA 1
ATOM 906 C C . ILE A 1 110 ? -12.047 7.588 6.560 1.00 96.62 110 ILE A C 1
ATOM 908 O O . ILE A 1 110 ? -13.151 7.128 6.835 1.00 96.62 110 ILE A O 1
ATOM 912 N N . ALA A 1 111 ? -11.737 8.052 5.349 1.00 96.69 111 ALA A N 1
ATOM 913 C CA . ALA A 1 111 ? -12.678 8.017 4.231 1.00 96.69 111 ALA A CA 1
ATOM 914 C C . ALA A 1 111 ? -12.590 6.700 3.439 1.00 96.69 111 ALA A C 1
ATOM 916 O O . ALA A 1 111 ? -11.505 6.292 3.024 1.00 96.69 111 ALA A O 1
ATOM 917 N N . TYR A 1 112 ? -13.716 6.060 3.143 1.00 95.00 112 TYR A N 1
ATOM 918 C CA . TYR A 1 112 ? -13.818 5.027 2.120 1.00 95.00 112 TYR A CA 1
ATOM 919 C C . TYR A 1 112 ? -14.105 5.667 0.772 1.00 95.00 112 TYR A C 1
ATOM 921 O O . TYR A 1 112 ? -15.231 6.051 0.477 1.00 95.00 112 TYR A O 1
ATOM 929 N N . ILE A 1 113 ? -13.082 5.779 -0.070 1.00 92.00 113 ILE A N 1
ATOM 930 C CA . ILE A 1 113 ? -13.217 6.528 -1.326 1.00 92.00 113 ILE A CA 1
ATOM 931 C C . ILE A 1 113 ? -13.966 5.773 -2.436 1.00 92.00 113 ILE A C 1
ATOM 933 O O . ILE A 1 113 ? -14.273 6.380 -3.457 1.00 92.00 113 ILE A O 1
ATOM 937 N N . ASP A 1 114 ? -14.238 4.473 -2.267 1.00 89.69 114 ASP A N 1
ATOM 938 C CA . ASP A 1 114 ? -15.025 3.665 -3.219 1.00 89.69 114 ASP A CA 1
ATOM 939 C C . ASP A 1 114 ? -16.477 3.423 -2.757 1.00 89.69 114 ASP A C 1
ATOM 941 O O . ASP A 1 114 ? -17.225 2.730 -3.445 1.00 89.69 114 ASP A O 1
ATOM 945 N N . SER A 1 115 ? -16.904 4.013 -1.631 1.00 90.75 115 SER A N 1
ATOM 946 C CA . SER A 1 115 ? -18.329 4.050 -1.277 1.00 90.75 115 SER A CA 1
ATOM 947 C C . SER A 1 115 ? -19.107 4.969 -2.221 1.00 90.75 115 SER A C 1
ATOM 949 O O . SER A 1 115 ? -18.531 5.825 -2.898 1.00 90.75 115 SER A O 1
ATOM 951 N N . ASP A 1 116 ? -20.430 4.824 -2.268 1.00 88.12 116 ASP A N 1
ATOM 952 C CA . ASP A 1 116 ? -21.285 5.699 -3.076 1.00 88.12 116 ASP A CA 1
ATOM 953 C C . ASP A 1 116 ? -21.121 7.173 -2.694 1.00 88.12 116 ASP A C 1
ATOM 955 O O . ASP A 1 116 ? -20.890 8.016 -3.565 1.00 88.12 116 ASP A O 1
ATOM 959 N N . GLU A 1 117 ? -21.159 7.472 -1.397 1.00 91.75 117 GLU A N 1
ATOM 960 C CA . GLU A 1 117 ? -20.930 8.816 -0.873 1.00 91.75 117 GLU A CA 1
ATOM 961 C C . GLU A 1 117 ? -19.501 9.308 -1.155 1.00 91.75 117 GLU A C 1
ATOM 963 O O . GLU A 1 117 ? -19.326 10.408 -1.677 1.00 91.75 117 GLU A O 1
ATOM 968 N N . GLY A 1 118 ? -18.476 8.484 -0.911 1.00 90.75 118 GLY A N 1
ATOM 969 C CA . GLY A 1 118 ? -17.078 8.867 -1.124 1.00 90.75 118 GLY A CA 1
ATOM 970 C C . GLY A 1 118 ? -16.778 9.178 -2.592 1.00 90.75 118 GLY A C 1
ATOM 971 O O . GLY A 1 118 ? -16.138 10.184 -2.911 1.00 90.75 118 GLY A O 1
ATOM 972 N N . ARG A 1 119 ? -17.302 8.371 -3.521 1.00 90.44 119 ARG A N 1
ATOM 973 C CA . ARG A 1 119 ? -17.155 8.616 -4.963 1.00 90.44 119 ARG A CA 1
ATOM 974 C C . ARG A 1 119 ? -17.819 9.914 -5.401 1.00 90.44 119 ARG A C 1
ATOM 976 O O . ARG A 1 119 ? -17.255 10.626 -6.233 1.00 90.44 119 ARG A O 1
ATOM 983 N N . GLN A 1 120 ? -18.975 10.250 -4.834 1.00 90.19 120 GLN A N 1
ATOM 984 C CA . GLN A 1 120 ? -19.662 11.513 -5.108 1.00 90.19 120 GLN A CA 1
ATOM 985 C C . GLN A 1 120 ? -18.907 12.706 -4.507 1.00 90.19 120 GLN A C 1
ATOM 987 O O . GLN A 1 120 ? -18.578 13.650 -5.231 1.00 90.19 120 GLN A O 1
ATOM 992 N N . ASN A 1 121 ? -18.562 12.637 -3.219 1.00 92.19 121 ASN A N 1
ATOM 993 C CA . ASN A 1 121 ? -17.893 13.707 -2.476 1.00 92.19 121 ASN A CA 1
ATOM 994 C C . ASN A 1 121 ? -16.519 14.049 -3.059 1.00 92.19 121 ASN A C 1
ATOM 996 O O . ASN A 1 121 ? -16.144 15.222 -3.140 1.00 92.19 121 ASN A O 1
ATOM 1000 N N . TYR A 1 122 ? -15.782 13.036 -3.519 1.00 90.06 122 TYR A N 1
ATOM 1001 C CA . TYR A 1 122 ? -14.437 13.199 -4.068 1.00 90.06 122 TYR A CA 1
ATOM 1002 C C . TYR A 1 122 ? -14.375 13.123 -5.598 1.00 90.06 122 TYR A C 1
ATOM 1004 O O . TYR A 1 122 ? -13.280 13.169 -6.158 1.00 90.06 122 TYR A O 1
ATOM 1012 N N . LYS A 1 123 ? -15.534 13.077 -6.274 1.00 87.38 123 LYS A N 1
ATOM 1013 C CA . LYS A 1 123 ? -15.679 13.072 -7.743 1.00 87.38 123 LYS A CA 1
ATOM 1014 C C . LYS A 1 123 ? -14.831 11.993 -8.425 1.00 87.38 123 LYS A C 1
ATOM 1016 O O . LYS A 1 123 ? -14.143 12.256 -9.410 1.00 87.38 123 LYS A O 1
ATOM 1021 N N . LEU A 1 124 ? -14.868 10.780 -7.883 1.00 84.31 124 LEU A N 1
ATOM 1022 C CA . LEU A 1 124 ? -14.080 9.649 -8.360 1.00 84.31 124 LEU A CA 1
ATOM 1023 C C . LEU A 1 124 ? -14.928 8.679 -9.176 1.00 84.31 124 LEU A C 1
ATOM 1025 O O . LEU A 1 124 ? -15.985 8.226 -8.740 1.00 84.31 124 LEU A O 1
ATOM 1029 N N . ASN A 1 125 ? -14.403 8.276 -10.331 1.00 80.00 125 ASN A N 1
ATOM 1030 C CA . ASN A 1 125 ? -14.942 7.137 -11.062 1.00 80.00 125 ASN A CA 1
ATOM 1031 C C . ASN A 1 125 ? -14.434 5.823 -10.433 1.00 80.00 125 ASN A C 1
ATOM 1033 O O . ASN A 1 125 ? -13.229 5.704 -10.181 1.00 80.00 125 ASN A O 1
ATOM 1037 N N . PRO A 1 126 ? -15.293 4.797 -10.254 1.00 74.12 126 PRO A N 1
ATOM 1038 C CA . PRO A 1 126 ? -14.887 3.507 -9.677 1.00 74.12 126 PRO A CA 1
ATOM 1039 C C . PRO A 1 126 ? -13.718 2.845 -10.428 1.00 74.12 126 PRO A C 1
ATOM 1041 O O . PRO A 1 126 ? -12.826 2.209 -9.855 1.00 74.12 126 PRO A O 1
ATOM 1044 N N . THR A 1 127 ? -13.694 3.012 -11.750 1.00 75.06 127 THR A N 1
ATOM 1045 C CA . THR A 1 127 ? -12.637 2.487 -12.616 1.00 75.06 127 THR A CA 1
ATOM 1046 C C . THR A 1 127 ? -11.294 3.162 -12.345 1.00 75.06 127 THR A C 1
ATOM 1048 O O . THR A 1 127 ? -10.287 2.462 -12.283 1.00 75.06 127 THR A O 1
ATOM 1051 N N . THR A 1 128 ? -11.255 4.476 -12.094 1.00 75.19 128 THR A N 1
ATOM 1052 C CA . THR A 1 128 ? -10.014 5.214 -11.788 1.00 75.19 128 THR A CA 1
ATOM 1053 C C . THR A 1 128 ? -9.318 4.655 -10.546 1.00 75.19 128 THR A C 1
ATOM 1055 O O . THR A 1 128 ? -8.094 4.493 -10.544 1.00 75.19 128 THR A O 1
ATOM 1058 N N . ILE A 1 129 ? -10.094 4.310 -9.512 1.00 74.25 129 ILE A N 1
ATOM 1059 C CA . ILE A 1 129 ? -9.590 3.784 -8.235 1.00 74.25 129 ILE A CA 1
ATOM 1060 C C . ILE A 1 129 ? -8.812 2.486 -8.456 1.00 74.25 129 ILE A C 1
ATOM 1062 O O . ILE A 1 129 ? -7.716 2.295 -7.925 1.00 74.25 129 ILE A O 1
ATOM 1066 N N . THR A 1 130 ? -9.361 1.609 -9.290 1.00 74.06 130 THR A N 1
ATOM 1067 C CA . THR A 1 130 ? -8.891 0.231 -9.407 1.00 74.06 130 THR A CA 1
ATOM 1068 C C . THR A 1 130 ? -8.050 -0.056 -10.647 1.00 74.06 130 THR A C 1
ATOM 1070 O O . THR A 1 130 ? -7.441 -1.123 -10.743 1.00 74.06 130 THR A O 1
ATOM 1073 N N . HIS A 1 131 ? -7.968 0.884 -11.587 1.00 73.81 131 HIS A N 1
ATOM 1074 C CA . HIS A 1 131 ? -7.139 0.743 -12.773 1.00 73.81 131 HIS A CA 1
ATOM 1075 C C . HIS A 1 131 ? -5.650 0.864 -12.431 1.00 73.81 131 HIS A C 1
ATOM 1077 O O . HIS A 1 131 ? -5.220 1.685 -11.602 1.00 73.81 131 HIS A O 1
ATOM 1083 N N . SER A 1 132 ? -4.832 0.024 -13.068 1.00 62.47 132 SER A N 1
ATOM 1084 C CA . SER A 1 132 ? -3.427 -0.085 -12.699 1.00 62.47 132 SER A CA 1
ATOM 1085 C C . SER A 1 132 ? -2.526 0.989 -13.280 1.00 62.47 132 SER A C 1
ATOM 1087 O O . SER A 1 132 ? -1.605 1.414 -12.590 1.00 62.47 132 SER A O 1
ATOM 1089 N N . ASP A 1 133 ? -2.837 1.465 -14.478 1.00 60.53 133 ASP A N 1
ATOM 1090 C CA . ASP A 1 133 ? -1.986 2.373 -15.257 1.00 60.53 133 ASP A CA 1
ATOM 1091 C C . ASP A 1 133 ? -2.676 3.718 -15.556 1.00 60.53 133 ASP A C 1
ATOM 1093 O O . ASP A 1 133 ? -2.675 4.214 -16.678 1.00 60.53 133 ASP A O 1
ATOM 1097 N N . THR A 1 134 ? -3.384 4.276 -14.570 1.00 61.06 134 THR A N 1
ATOM 1098 C CA . THR A 1 134 ? -4.017 5.598 -14.699 1.00 61.06 134 THR A CA 1
ATOM 1099 C C . THR A 1 134 ? -3.041 6.725 -14.381 1.00 61.06 134 THR A C 1
ATOM 1101 O O . THR A 1 134 ? -2.162 6.599 -13.527 1.00 61.06 134 THR A O 1
ATOM 1104 N N . ILE A 1 135 ? -3.241 7.878 -15.023 1.00 70.19 135 ILE A N 1
ATOM 1105 C CA . ILE A 1 135 ? -2.648 9.135 -14.565 1.00 70.19 135 ILE A CA 1
ATOM 1106 C C . ILE A 1 135 ? -3.234 9.426 -13.178 1.00 70.19 135 ILE A C 1
ATOM 1108 O O . ILE A 1 135 ? -4.424 9.681 -13.033 1.00 70.19 135 ILE A O 1
ATOM 1112 N N . TYR A 1 136 ? -2.398 9.363 -12.140 1.00 84.19 136 TYR A N 1
ATOM 1113 C CA . TYR A 1 136 ? -2.846 9.461 -10.744 1.00 84.19 136 TYR A CA 1
ATOM 1114 C C . TYR A 1 136 ? -3.276 10.867 -10.296 1.00 84.19 136 TYR A C 1
ATOM 1116 O O . TYR A 1 136 ? -3.520 11.051 -9.109 1.00 84.19 136 TYR A O 1
ATOM 1124 N N . SER A 1 137 ? -3.356 11.862 -11.184 1.00 87.50 137 SER A N 1
ATOM 1125 C CA . SER A 1 137 ? -3.744 13.231 -10.809 1.00 87.50 137 SER A CA 1
ATOM 1126 C C . SER A 1 137 ? -5.113 13.261 -10.133 1.00 87.50 137 SER A C 1
ATOM 1128 O O . SER A 1 137 ? -5.210 13.762 -9.021 1.00 87.50 137 SER A O 1
ATOM 1130 N N . GLU A 1 138 ? -6.119 12.601 -10.714 1.00 87.88 138 GLU A N 1
ATOM 1131 C CA . GLU A 1 138 ? -7.468 12.521 -10.133 1.00 87.88 138 GLU A CA 1
ATOM 1132 C C . GLU A 1 138 ? -7.455 11.916 -8.717 1.00 87.88 138 GLU A C 1
ATOM 1134 O O . GLU A 1 138 ? -8.071 12.448 -7.797 1.00 87.88 138 GLU A O 1
ATOM 1139 N N . LEU A 1 139 ? -6.691 10.837 -8.509 1.00 91.75 139 LEU A N 1
ATOM 1140 C CA . LEU A 1 139 ? -6.580 10.171 -7.204 1.00 91.75 139 LEU A CA 1
ATOM 1141 C C . LEU A 1 139 ? -5.831 11.021 -6.169 1.00 91.75 139 LEU A C 1
ATOM 1143 O O . LEU A 1 139 ? -6.128 10.955 -4.974 1.00 91.75 139 LEU A O 1
ATOM 1147 N N . ARG A 1 140 ? -4.858 11.828 -6.600 1.00 93.62 140 ARG A N 1
ATOM 1148 C CA . ARG A 1 140 ? -4.148 12.751 -5.707 1.00 93.62 140 ARG A CA 1
ATOM 1149 C C . ARG A 1 140 ? -4.974 13.981 -5.374 1.00 93.62 140 ARG A C 1
ATOM 1151 O O . ARG A 1 140 ? -4.908 14.443 -4.240 1.00 93.62 140 ARG A O 1
ATOM 1158 N N . ASP A 1 141 ? -5.755 14.483 -6.319 1.00 92.56 141 ASP A N 1
ATOM 1159 C CA . ASP A 1 141 ? -6.659 15.606 -6.085 1.00 92.56 141 ASP A CA 1
ATOM 1160 C C . ASP A 1 141 ? -7.781 15.190 -5.130 1.00 92.56 141 ASP A C 1
ATOM 1162 O O . ASP A 1 141 ? -8.062 15.899 -4.163 1.00 92.56 141 ASP A O 1
ATOM 1166 N N . ALA A 1 142 ? -8.325 13.981 -5.300 1.00 92.31 142 ALA A N 1
ATOM 1167 C CA . ALA A 1 142 ? -9.222 13.379 -4.320 1.00 92.31 142 ALA A CA 1
ATOM 1168 C C . ALA A 1 142 ? -8.555 13.255 -2.941 1.00 92.31 142 ALA A C 1
ATOM 1170 O O . ALA A 1 142 ? -9.117 13.715 -1.953 1.00 92.31 142 ALA A O 1
ATOM 1171 N N . SER A 1 143 ? -7.326 12.730 -2.863 1.00 94.69 143 SER A N 1
ATOM 1172 C CA . SER A 1 143 ? -6.563 12.658 -1.604 1.00 94.69 143 SER A CA 1
ATOM 1173 C C . SER A 1 143 ? -6.382 14.030 -0.937 1.00 94.69 143 SER A C 1
ATOM 1175 O O . SER A 1 143 ? -6.532 14.157 0.278 1.00 94.69 143 SER A O 1
ATOM 1177 N N . ASN A 1 144 ? -6.112 15.083 -1.715 1.00 95.00 144 ASN A N 1
ATOM 1178 C CA . ASN A 1 144 ? -6.046 16.451 -1.201 1.00 95.00 144 ASN A CA 1
ATOM 1179 C C . ASN A 1 144 ? -7.389 16.903 -0.626 1.00 95.00 144 ASN A C 1
ATOM 1181 O O . ASN A 1 144 ? -7.414 17.463 0.465 1.00 95.00 144 ASN A O 1
ATOM 1185 N N . ASN A 1 145 ? -8.500 16.625 -1.307 1.00 94.75 145 ASN A N 1
ATOM 1186 C CA . ASN A 1 145 ? -9.833 16.960 -0.806 1.00 94.75 145 ASN A CA 1
ATOM 1187 C C . ASN A 1 145 ? -10.162 16.199 0.488 1.00 94.75 145 ASN A C 1
ATOM 1189 O O . ASN A 1 145 ? -10.673 16.791 1.436 1.00 94.75 145 ASN A O 1
ATOM 1193 N N . VAL A 1 146 ? -9.785 14.921 0.582 1.00 95.81 146 VAL A N 1
ATOM 1194 C CA . VAL A 1 146 ? -9.916 14.125 1.814 1.00 95.81 146 VAL A CA 1
ATOM 1195 C C . VAL A 1 146 ? -9.127 14.783 2.963 1.00 95.81 146 VAL A C 1
ATOM 1197 O O . VAL A 1 146 ? -9.657 14.945 4.064 1.00 95.81 146 VAL A O 1
ATOM 1200 N N . ARG A 1 147 ? -7.894 15.253 2.706 1.00 94.50 147 ARG A N 1
ATOM 1201 C CA . ARG A 1 147 ? -7.085 16.010 3.688 1.00 94.50 147 ARG A CA 1
ATOM 1202 C C . ARG A 1 147 ? -7.725 17.342 4.079 1.00 94.50 147 ARG A C 1
ATOM 1204 O O .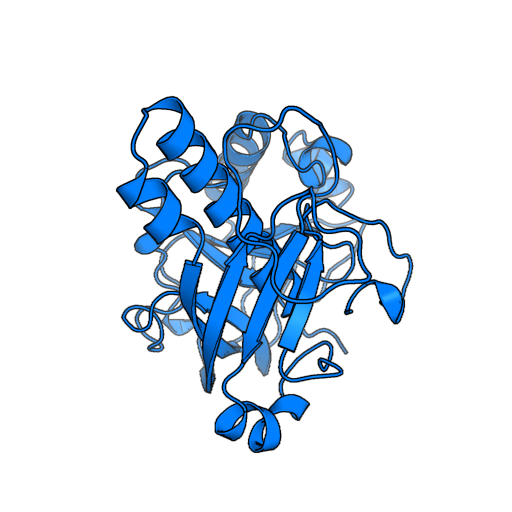 ARG A 1 147 ? -7.717 17.690 5.257 1.00 94.50 147 ARG A O 1
ATOM 1211 N N . LEU A 1 148 ? -8.274 18.087 3.118 1.00 94.12 148 LEU A N 1
ATOM 1212 C CA . LEU A 1 148 ? -8.955 19.366 3.361 1.00 94.12 148 LEU A CA 1
ATOM 1213 C C . LEU A 1 148 ? -10.204 19.188 4.234 1.00 94.12 148 LEU A C 1
ATOM 1215 O O . LEU A 1 148 ? -10.471 20.025 5.095 1.00 94.12 148 LEU A O 1
ATOM 1219 N N . ASN A 1 149 ? -10.883 18.045 4.109 1.00 93.62 149 ASN A N 1
ATOM 1220 C CA . ASN A 1 149 ? -11.986 17.637 4.983 1.00 93.62 149 ASN A CA 1
ATOM 1221 C C . ASN A 1 149 ? -11.516 17.140 6.364 1.00 93.62 149 ASN A C 1
ATOM 1223 O O . ASN A 1 149 ? -12.310 16.602 7.132 1.00 93.62 149 ASN A O 1
ATOM 1227 N N . LYS A 1 150 ? -10.231 17.323 6.704 1.00 93.19 150 LYS A N 1
ATOM 1228 C CA . LYS A 1 150 ? -9.611 16.949 7.986 1.00 93.19 150 LYS A CA 1
ATOM 1229 C C . LYS A 1 150 ? -9.722 15.459 8.316 1.00 93.19 150 LYS A C 1
ATOM 1231 O O . LYS A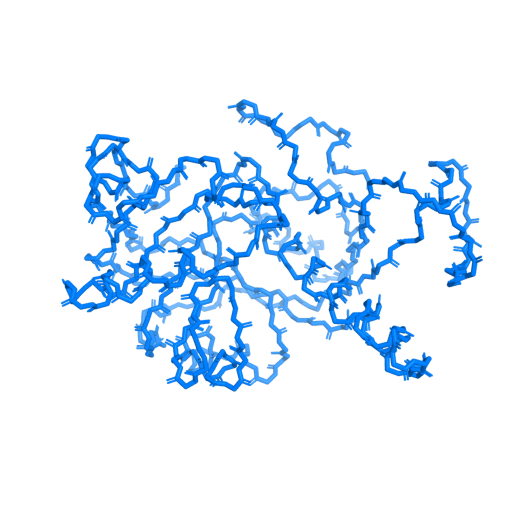 1 150 ? -9.648 15.089 9.487 1.00 93.19 150 LYS A O 1
ATOM 1236 N N . ARG A 1 151 ? -9.890 14.601 7.308 1.00 95.75 151 ARG A N 1
ATOM 1237 C CA . ARG A 1 151 ? -9.801 13.147 7.474 1.00 95.75 151 ARG A CA 1
ATOM 1238 C C . ARG A 1 151 ? -8.345 12.760 7.730 1.00 95.75 151 ARG A C 1
ATOM 1240 O O . ARG A 1 151 ? -7.428 13.364 7.171 1.00 95.75 151 ARG A O 1
ATOM 1247 N N . VAL A 1 152 ? -8.126 11.736 8.549 1.00 96.38 152 VAL A N 1
ATOM 1248 C CA . VAL A 1 152 ? -6.766 11.279 8.905 1.00 96.38 152 VAL A CA 1
ATOM 1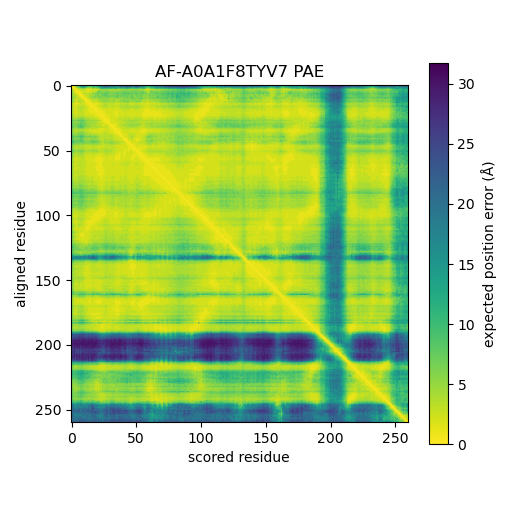249 C C . VAL A 1 152 ? -6.171 10.326 7.867 1.00 96.38 152 VAL A C 1
ATOM 1251 O O . VAL A 1 152 ? -4.990 9.993 7.902 1.00 96.38 152 VAL A O 1
ATOM 1254 N N . GLY A 1 153 ? -6.987 9.873 6.925 1.00 97.12 153 GLY A N 1
ATOM 1255 C CA . GLY A 1 153 ? -6.578 8.957 5.880 1.00 97.12 153 GLY A CA 1
ATOM 1256 C C . GLY A 1 153 ? -7.756 8.515 5.034 1.00 97.12 153 GLY A C 1
ATOM 1257 O O . GLY A 1 153 ? -8.867 9.038 5.146 1.00 97.12 153 GLY A O 1
ATOM 1258 N N . MET A 1 154 ? -7.509 7.504 4.216 1.00 96.50 154 MET A N 1
ATOM 1259 C CA . MET A 1 154 ? -8.527 6.832 3.426 1.00 96.50 154 MET A CA 1
ATOM 1260 C C . MET A 1 154 ? -8.234 5.344 3.263 1.00 96.50 154 MET A C 1
ATOM 1262 O O . MET A 1 154 ? -7.077 4.917 3.294 1.00 96.50 154 MET A O 1
ATOM 1266 N N . ILE A 1 155 ? -9.289 4.564 3.042 1.00 95.00 155 ILE A N 1
ATOM 1267 C CA . ILE A 1 155 ? -9.204 3.188 2.563 1.00 95.00 155 ILE A CA 1
ATOM 1268 C C . ILE A 1 155 ? -9.710 3.096 1.129 1.00 95.00 155 ILE A C 1
ATOM 1270 O O . ILE A 1 155 ? -10.583 3.849 0.695 1.00 95.00 155 ILE A O 1
ATOM 1274 N N . THR A 1 156 ? -9.152 2.154 0.383 1.00 92.38 156 THR A N 1
ATOM 1275 C CA . THR A 1 156 ? -9.460 1.961 -1.030 1.00 92.38 156 THR A CA 1
ATOM 1276 C C . THR A 1 156 ? -9.217 0.509 -1.425 1.00 92.38 156 THR A C 1
ATOM 1278 O O . THR A 1 156 ? -8.292 -0.113 -0.887 1.00 92.38 156 THR A O 1
ATOM 1281 N N . PRO A 1 157 ? -10.007 -0.081 -2.337 1.00 88.44 157 PRO A N 1
ATOM 1282 C CA . PRO A 1 157 ? -9.636 -1.361 -2.923 1.00 88.44 157 PRO A CA 1
ATOM 1283 C C . PRO A 1 157 ? -8.264 -1.250 -3.597 1.00 88.44 157 PRO A C 1
ATOM 1285 O O . PRO A 1 157 ? -7.912 -0.228 -4.191 1.00 88.44 157 PRO A O 1
ATOM 1288 N N . SER A 1 158 ? -7.470 -2.320 -3.549 1.00 86.06 158 SER A N 1
ATOM 1289 C CA . SER A 1 158 ? -6.207 -2.313 -4.286 1.00 86.06 158 SER A CA 1
ATOM 1290 C C . SER A 1 158 ? -6.465 -2.327 -5.795 1.00 86.06 158 SER A C 1
ATOM 1292 O O . SER A 1 158 ? -7.262 -3.101 -6.335 1.00 86.06 158 SER A O 1
ATOM 1294 N N . ALA A 1 159 ? -5.696 -1.506 -6.504 1.00 82.19 159 ALA A N 1
ATOM 1295 C CA . ALA A 1 159 ? -5.622 -1.533 -7.957 1.00 82.19 159 ALA A CA 1
ATOM 1296 C C . ALA A 1 159 ? -4.745 -2.685 -8.480 1.00 82.19 159 ALA A C 1
ATOM 1298 O O . ALA A 1 159 ? -4.438 -2.748 -9.668 1.00 82.19 159 ALA A O 1
ATOM 1299 N N . ARG A 1 160 ? -4.247 -3.549 -7.595 1.00 81.19 160 ARG A N 1
ATOM 1300 C CA . ARG A 1 160 ? -3.352 -4.674 -7.895 1.00 81.19 160 ARG A CA 1
ATOM 1301 C C . ARG A 1 160 ? -3.946 -6.000 -7.445 1.00 81.19 160 ARG A C 1
ATOM 1303 O O . ARG A 1 160 ? -3.691 -7.016 -8.078 1.00 81.19 160 ARG A O 1
ATOM 1310 N N . HIS A 1 161 ? -4.780 -5.979 -6.407 1.00 76.56 161 HIS A N 1
ATOM 1311 C CA . HIS A 1 161 ? -5.438 -7.161 -5.871 1.00 76.56 161 HIS A CA 1
ATOM 1312 C C . HIS A 1 161 ? -6.912 -6.897 -5.529 1.00 76.56 161 HIS A C 1
ATOM 1314 O O . HIS A 1 161 ? -7.239 -5.857 -4.973 1.00 76.56 161 HIS A O 1
ATOM 1320 N N . SER A 1 162 ? -7.821 -7.833 -5.812 1.00 69.25 162 SER A N 1
ATOM 1321 C CA . SER A 1 162 ? -9.264 -7.622 -5.587 1.00 69.25 162 SER A CA 1
ATOM 1322 C C . SER A 1 162 ? -9.774 -7.937 -4.178 1.00 69.25 162 SER A C 1
ATOM 1324 O O . SER A 1 162 ? -10.969 -7.813 -3.942 1.00 69.25 162 SER A O 1
ATOM 1326 N N . VAL A 1 163 ? -8.917 -8.392 -3.261 1.00 76.44 163 VAL A N 1
ATOM 1327 C CA . VAL A 1 163 ? -9.346 -8.891 -1.946 1.00 76.44 163 VAL A CA 1
ATOM 1328 C C . VAL A 1 163 ? -8.578 -8.146 -0.864 1.00 76.44 163 VAL A C 1
ATOM 1330 O O . VAL A 1 163 ? -7.364 -8.306 -0.764 1.00 76.44 163 VAL A O 1
ATOM 1333 N N . GLY A 1 164 ? -9.291 -7.367 -0.055 1.00 84.56 164 GLY A N 1
ATOM 1334 C CA . GLY A 1 164 ? -8.723 -6.501 0.981 1.00 84.56 164 GLY A CA 1
ATOM 1335 C C . GLY A 1 164 ? -8.579 -5.046 0.534 1.00 84.56 164 GLY A C 1
ATOM 1336 O O . GLY A 1 164 ? -8.951 -4.671 -0.582 1.00 84.56 164 GLY A O 1
ATOM 1337 N N . PHE A 1 165 ? -8.013 -4.235 1.419 1.00 91.75 165 PHE A N 1
ATOM 1338 C CA . PHE A 1 165 ? -7.918 -2.790 1.268 1.00 91.75 165 PHE A CA 1
ATOM 1339 C C . PHE A 1 165 ? -6.474 -2.308 1.325 1.00 91.75 165 PHE A C 1
ATOM 1341 O O . PHE A 1 165 ? -5.648 -2.799 2.097 1.00 91.75 165 PHE A O 1
ATOM 1348 N N . VAL A 1 166 ? -6.177 -1.289 0.527 1.00 94.88 166 VAL A N 1
ATOM 1349 C CA . VAL A 1 166 ? -5.046 -0.396 0.768 1.00 94.88 166 VAL A CA 1
ATOM 1350 C C . VAL A 1 166 ? -5.520 0.674 1.738 1.00 94.88 166 VAL A C 1
ATOM 1352 O O . VAL A 1 166 ? -6.570 1.285 1.547 1.00 94.88 166 VAL A O 1
ATOM 1355 N N . ILE A 1 167 ? -4.722 0.912 2.768 1.00 97.00 167 ILE A N 1
ATOM 1356 C CA . ILE A 1 167 ? -4.940 1.957 3.757 1.00 97.00 167 ILE A CA 1
ATOM 1357 C C . ILE A 1 167 ? -3.878 3.024 3.522 1.00 97.00 167 ILE A C 1
ATOM 1359 O O . ILE A 1 167 ? -2.681 2.728 3.443 1.00 97.00 167 ILE A O 1
ATOM 1363 N N . VAL A 1 168 ? -4.331 4.265 3.403 1.00 97.38 168 VAL A N 1
ATOM 1364 C CA . VAL A 1 168 ? -3.503 5.443 3.165 1.00 97.38 168 VAL A CA 1
ATOM 1365 C C . VAL A 1 168 ? -3.696 6.393 4.339 1.00 97.38 168 VAL A C 1
ATOM 1367 O O . VAL A 1 168 ? -4.762 6.977 4.488 1.00 97.38 168 VAL A O 1
ATOM 1370 N N . LEU A 1 169 ? -2.675 6.551 5.177 1.00 97.50 169 LEU A N 1
ATOM 1371 C CA . LEU A 1 169 ? -2.717 7.425 6.354 1.00 97.50 169 LEU A CA 1
ATOM 1372 C C . LEU A 1 169 ? -1.937 8.713 6.098 1.00 97.50 169 LEU A C 1
ATOM 1374 O O . LEU A 1 169 ? -0.876 8.684 5.468 1.00 97.50 169 LEU A O 1
ATOM 1378 N N . PHE A 1 170 ? -2.457 9.838 6.577 1.00 96.81 170 PHE A N 1
ATOM 1379 C CA . PHE A 1 170 ? -1.968 11.177 6.273 1.00 96.81 170 PHE A CA 1
ATOM 1380 C C . PHE A 1 170 ? -1.219 11.787 7.456 1.00 96.81 170 PHE A C 1
ATOM 1382 O O . PHE A 1 170 ? -1.785 12.001 8.517 1.00 96.81 170 PHE A O 1
ATOM 1389 N N . GLY A 1 171 ? 0.043 12.163 7.249 1.00 94.75 171 GLY A N 1
ATOM 1390 C CA . GLY A 1 171 ? 0.894 12.661 8.329 1.00 94.75 171 GLY A CA 1
ATOM 1391 C C . GLY A 1 171 ? 1.562 11.531 9.111 1.00 94.75 171 GLY A C 1
ATOM 1392 O O . GLY A 1 171 ? 1.826 10.458 8.560 1.00 94.75 171 GLY A O 1
ATOM 1393 N N . ASP A 1 172 ? 1.878 11.805 10.375 1.00 95.88 172 ASP A N 1
ATOM 1394 C CA . ASP A 1 172 ? 2.531 10.853 11.271 1.00 95.88 172 ASP A CA 1
ATOM 1395 C C . ASP A 1 172 ? 1.501 10.097 12.119 1.00 95.88 172 ASP A C 1
ATOM 1397 O O . ASP A 1 172 ? 0.783 10.688 12.924 1.00 95.88 172 ASP A O 1
ATOM 1401 N N . HIS A 1 173 ? 1.460 8.776 11.943 1.00 95.94 173 HIS A N 1
ATOM 1402 C CA . HIS A 1 173 ? 0.587 7.855 12.670 1.00 95.94 173 HIS A CA 1
ATOM 1403 C C . HIS A 1 173 ? 1.365 6.820 13.490 1.00 95.94 173 HIS A C 1
ATOM 1405 O O . HIS A 1 173 ? 0.871 5.728 13.768 1.00 95.94 173 HIS A O 1
ATOM 1411 N N . SER A 1 174 ? 2.589 7.141 13.902 1.00 95.56 174 SER A N 1
ATOM 1412 C CA . SER A 1 174 ? 3.434 6.218 14.668 1.00 95.56 174 SER A CA 1
ATOM 1413 C C . SER A 1 174 ? 2.813 5.831 16.013 1.00 95.56 174 SER A C 1
ATOM 1415 O O . SER A 1 174 ? 2.871 4.670 16.408 1.00 95.56 174 SER A O 1
ATOM 1417 N 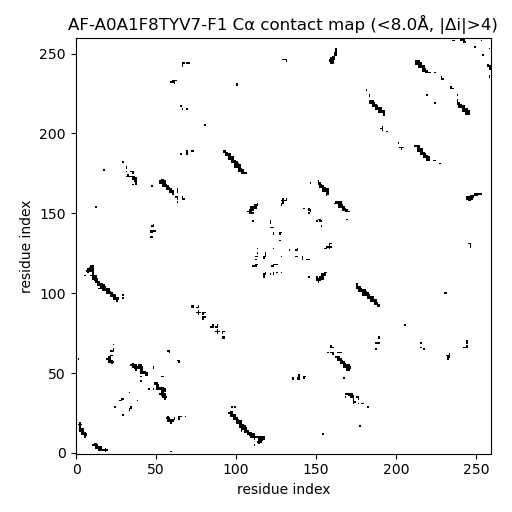N . ALA A 1 175 ? 2.106 6.760 16.669 1.00 94.56 175 ALA A N 1
ATOM 1418 C CA . ALA A 1 175 ? 1.355 6.488 17.901 1.00 94.56 175 ALA A CA 1
ATOM 1419 C C . ALA A 1 175 ? 0.148 5.546 17.697 1.00 94.56 175 ALA A C 1
ATOM 1421 O O . ALA A 1 175 ? -0.380 4.983 18.657 1.00 94.56 175 ALA A O 1
ATOM 1422 N N . SER A 1 176 ? -0.300 5.353 16.452 1.00 95.38 176 SER A N 1
ATOM 1423 C CA . SER A 1 176 ? -1.350 4.389 16.124 1.00 95.38 176 SER A CA 1
ATOM 1424 C C . SER A 1 176 ? -0.820 2.956 16.044 1.00 95.38 176 SER A C 1
ATOM 1426 O O . SER A 1 176 ? -1.626 2.031 16.038 1.00 95.38 176 SER A O 1
ATOM 1428 N N . VAL A 1 177 ? 0.501 2.737 16.011 1.00 96.69 177 VAL A N 1
ATOM 1429 C CA . VAL A 1 177 ? 1.099 1.396 16.096 1.00 96.69 177 VAL A CA 1
ATOM 1430 C C . VAL A 1 177 ? 1.073 0.940 17.553 1.00 96.69 177 VAL A C 1
ATOM 1432 O O . VAL A 1 177 ? 1.796 1.471 18.391 1.00 96.69 177 VAL A O 1
ATOM 1435 N N . LYS A 1 178 ? 0.250 -0.064 17.860 1.00 94.81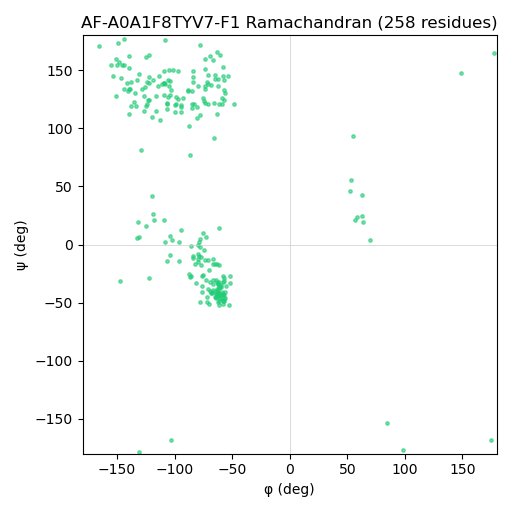 178 LYS A N 1
ATOM 1436 C CA . LYS A 1 178 ? 0.124 -0.612 19.216 1.00 94.81 178 LYS A CA 1
ATOM 1437 C C . LYS A 1 178 ? 1.284 -1.537 19.549 1.00 94.81 178 LYS A C 1
ATOM 1439 O O . LYS A 1 178 ? 1.916 -1.416 20.593 1.00 94.81 178 LYS A O 1
ATOM 1444 N N . ASN A 1 179 ? 1.563 -2.469 18.646 1.00 94.38 179 ASN A N 1
ATOM 1445 C CA . ASN A 1 179 ? 2.671 -3.401 18.756 1.00 94.38 179 ASN A CA 1
ATOM 1446 C C . ASN A 1 179 ? 3.088 -3.899 17.368 1.00 94.38 179 ASN A C 1
ATOM 1448 O O . ASN A 1 179 ? 2.291 -3.939 16.432 1.00 94.38 179 ASN A O 1
ATOM 1452 N N . ILE A 1 180 ? 4.349 -4.309 17.253 1.00 94.56 180 ILE A N 1
ATOM 1453 C CA . ILE A 1 180 ? 4.840 -5.067 16.103 1.00 94.56 180 ILE A CA 1
ATOM 1454 C C . ILE A 1 180 ? 4.875 -6.527 16.527 1.00 94.56 180 ILE A C 1
ATOM 1456 O O . ILE A 1 180 ? 5.651 -6.884 17.412 1.00 94.56 180 ILE A O 1
ATOM 1460 N N . ASP A 1 181 ? 4.042 -7.352 15.900 1.00 91.12 181 ASP A N 1
ATOM 1461 C CA . ASP A 1 181 ? 4.019 -8.786 16.169 1.00 91.12 181 ASP A CA 1
ATOM 1462 C C . ASP A 1 181 ? 5.277 -9.436 15.592 1.00 91.12 181 ASP A C 1
ATOM 1464 O O . ASP A 1 181 ? 5.987 -10.163 16.285 1.00 91.12 181 ASP A O 1
ATOM 1468 N N . PHE A 1 182 ? 5.578 -9.144 14.319 1.00 87.44 182 PHE A N 1
ATOM 1469 C CA . PHE A 1 182 ? 6.692 -9.764 13.604 1.00 87.44 182 PHE A CA 1
ATOM 1470 C C . PHE A 1 182 ? 7.295 -8.865 12.533 1.00 87.44 182 PHE A C 1
ATOM 1472 O O . PHE A 1 182 ? 6.637 -8.021 11.924 1.00 87.44 182 PHE A O 1
ATOM 1479 N N . LYS A 1 183 ? 8.567 -9.141 12.255 1.00 91.69 183 LYS A N 1
ATOM 1480 C CA . LYS A 1 183 ? 9.344 -8.586 11.152 1.00 91.69 183 LYS A CA 1
ATOM 1481 C C . LYS A 1 183 ? 9.944 -9.737 10.360 1.00 91.69 183 LYS A C 1
ATOM 1483 O O . LYS A 1 183 ? 10.579 -10.622 10.935 1.00 91.69 183 LYS A O 1
ATOM 1488 N N . PHE A 1 184 ? 9.730 -9.732 9.053 1.00 86.00 184 PHE A N 1
ATOM 1489 C CA . PHE A 1 184 ? 10.166 -10.788 8.152 1.00 86.00 184 PHE A CA 1
ATOM 1490 C C . PHE A 1 184 ? 11.036 -10.210 7.046 1.00 86.00 184 PHE A C 1
ATOM 1492 O O . PHE A 1 184 ? 10.543 -9.404 6.253 1.00 86.00 184 PHE A O 1
ATOM 1499 N N . PRO A 1 185 ? 12.289 -10.665 6.905 1.00 92.25 185 PRO A N 1
ATOM 1500 C CA . PRO A 1 185 ? 13.031 -10.422 5.683 1.00 92.25 185 PRO A CA 1
ATOM 1501 C C . PRO A 1 185 ? 12.266 -11.019 4.498 1.00 92.25 185 PRO A C 1
ATOM 1503 O O . PRO A 1 185 ? 11.917 -12.204 4.495 1.00 92.25 185 PRO A O 1
ATOM 1506 N N . ILE A 1 186 ? 12.007 -10.185 3.496 1.00 94.25 186 ILE A N 1
ATOM 1507 C CA . ILE A 1 186 ? 11.357 -10.577 2.250 1.00 94.25 186 ILE A CA 1
ATOM 1508 C C . ILE A 1 186 ? 12.205 -10.109 1.076 1.00 94.25 186 ILE A C 1
ATOM 1510 O O . ILE A 1 186 ? 12.671 -8.968 1.022 1.00 94.25 186 ILE A O 1
ATOM 1514 N N . LYS A 1 187 ? 12.413 -10.995 0.112 1.00 94.69 187 LYS A N 1
ATOM 1515 C CA . LYS A 1 187 ? 13.016 -10.661 -1.169 1.00 94.69 187 LYS A CA 1
ATOM 1516 C C . LYS A 1 187 ? 11.925 -10.604 -2.225 1.00 94.69 187 LYS A C 1
ATOM 1518 O O . LYS A 1 187 ? 11.147 -11.539 -2.375 1.00 94.69 187 LYS A O 1
ATOM 1523 N N . LEU A 1 188 ? 11.895 -9.502 -2.961 1.00 94.06 188 LEU A N 1
ATOM 1524 C CA . LEU A 1 188 ? 11.000 -9.274 -4.087 1.00 94.06 188 LEU A CA 1
ATOM 1525 C C . LEU A 1 188 ? 11.825 -9.179 -5.365 1.00 94.06 188 LEU A C 1
ATOM 1527 O O . LEU A 1 188 ? 12.896 -8.568 -5.380 1.00 94.06 188 LEU A O 1
ATOM 1531 N N . SER A 1 189 ? 11.366 -9.820 -6.434 1.00 90.44 189 SER A N 1
ATOM 1532 C CA . SER A 1 189 ? 12.062 -9.841 -7.725 1.00 90.44 189 SER A CA 1
ATOM 1533 C C . SER A 1 189 ? 11.074 -9.687 -8.874 1.00 90.44 189 SER A C 1
ATOM 1535 O O . SER A 1 189 ? 10.055 -10.369 -8.895 1.00 90.44 189 SER A O 1
ATOM 1537 N N . LEU A 1 190 ? 11.377 -8.825 -9.843 1.00 84.94 190 LEU A N 1
ATOM 1538 C CA . LEU A 1 190 ? 10.619 -8.757 -11.092 1.00 84.94 190 LEU A CA 1
ATOM 1539 C C . LEU A 1 190 ? 10.963 -9.969 -11.960 1.00 84.94 190 LEU A C 1
ATOM 1541 O O . LEU A 1 190 ? 12.140 -10.306 -12.117 1.00 84.94 190 LEU A O 1
ATOM 1545 N N . LEU A 1 191 ? 9.944 -10.624 -12.513 1.00 73.25 191 LEU A N 1
ATOM 1546 C CA . LEU A 1 191 ? 10.124 -11.706 -13.472 1.00 73.25 191 LEU A CA 1
ATOM 1547 C C . LEU A 1 191 ? 9.985 -11.169 -14.897 1.00 73.25 191 LEU A C 1
ATOM 1549 O O . LEU A 1 191 ? 9.270 -10.204 -15.153 1.00 73.25 191 LEU A O 1
ATOM 1553 N N . SER A 1 192 ? 10.708 -11.790 -15.827 1.00 58.28 192 SER A N 1
ATOM 1554 C CA . SER A 1 192 ? 10.561 -11.489 -17.250 1.00 58.28 192 SER A CA 1
ATOM 1555 C C . SER A 1 192 ? 9.227 -12.022 -17.764 1.00 58.28 192 SER A C 1
ATOM 1557 O O . SER A 1 192 ? 8.863 -13.155 -17.456 1.00 58.28 192 SER A O 1
ATOM 1559 N N . GLU A 1 193 ? 8.543 -11.228 -18.587 1.00 51.88 193 GLU A N 1
ATOM 1560 C CA . GLU A 1 193 ? 7.291 -11.607 -19.261 1.00 51.88 193 GLU A CA 1
ATOM 1561 C C . GLU A 1 193 ? 7.475 -12.819 -20.206 1.00 51.88 193 GLU A C 1
ATOM 1563 O O . GLU A 1 193 ? 6.517 -13.519 -20.519 1.00 51.88 193 GLU A O 1
ATOM 1568 N N . ASP A 1 194 ? 8.719 -13.146 -20.583 1.00 44.09 194 ASP A N 1
ATOM 1569 C CA . ASP A 1 194 ? 9.070 -14.305 -21.418 1.00 44.09 194 ASP A CA 1
ATOM 1570 C C . ASP A 1 194 ? 9.119 -15.645 -20.660 1.00 44.09 194 ASP A C 1
ATOM 1572 O O . ASP A 1 194 ? 9.419 -16.687 -21.258 1.00 44.09 194 ASP A O 1
ATOM 1576 N N . LEU A 1 195 ? 8.862 -15.652 -19.348 1.00 45.78 195 LEU A N 1
ATOM 1577 C CA . LEU A 1 195 ? 8.765 -16.887 -18.575 1.00 45.78 195 LEU A CA 1
ATOM 1578 C C . LEU A 1 195 ? 7.544 -17.685 -19.043 1.00 45.78 195 LEU A C 1
ATOM 1580 O O . LEU A 1 195 ? 6.447 -17.565 -18.499 1.00 45.78 195 LEU A O 1
ATOM 1584 N N . LYS A 1 196 ? 7.754 -18.587 -20.012 1.00 44.75 196 LYS A N 1
ATOM 1585 C CA . LYS A 1 196 ? 6.902 -19.772 -20.160 1.00 44.75 196 LYS A CA 1
ATOM 1586 C C . LYS A 1 196 ? 6.788 -20.382 -18.765 1.00 44.75 196 LYS A C 1
ATOM 1588 O O . LYS A 1 196 ? 7.814 -20.700 -18.164 1.00 44.75 196 LYS A O 1
ATOM 1593 N N . MET A 1 197 ? 5.569 -20.505 -18.235 1.00 46.41 197 MET A N 1
ATOM 1594 C CA . MET A 1 197 ? 5.285 -20.872 -16.835 1.00 46.41 197 MET A CA 1
ATOM 1595 C C . MET A 1 197 ? 5.804 -22.264 -16.399 1.00 46.41 197 MET A C 1
ATOM 1597 O O . MET A 1 197 ? 5.420 -22.752 -15.342 1.00 46.41 197 MET A O 1
ATOM 1601 N N . THR A 1 198 ? 6.682 -22.908 -17.168 1.00 39.25 198 THR A N 1
ATOM 1602 C CA . THR A 1 198 ? 7.070 -24.313 -17.027 1.00 39.25 198 THR A CA 1
ATOM 1603 C C . THR A 1 198 ? 8.577 -24.594 -17.018 1.00 39.25 198 THR A C 1
ATOM 1605 O O . THR A 1 198 ? 8.930 -25.767 -17.012 1.00 39.25 198 THR A O 1
ATOM 1608 N N . THR A 1 199 ? 9.490 -23.613 -17.002 1.00 40.72 199 THR A N 1
ATOM 1609 C CA . THR A 1 199 ? 10.939 -23.931 -16.966 1.00 40.72 199 THR A CA 1
ATOM 1610 C C . THR A 1 199 ? 11.764 -23.031 -16.050 1.00 40.72 199 THR A C 1
ATOM 1612 O O . THR A 1 199 ? 11.643 -21.806 -16.089 1.00 40.72 199 THR A O 1
ATOM 1615 N N . ASP A 1 200 ? 12.617 -23.678 -15.254 1.00 43.66 200 ASP A N 1
ATOM 1616 C CA . ASP A 1 200 ? 13.615 -23.091 -14.361 1.00 43.66 200 ASP A CA 1
ATOM 1617 C C . ASP A 1 200 ? 14.561 -22.097 -15.060 1.00 43.66 200 ASP A C 1
ATOM 1619 O O . ASP A 1 200 ? 14.987 -22.290 -16.198 1.00 43.66 200 ASP A O 1
ATOM 1623 N N . ASN A 1 201 ? 14.935 -21.056 -14.308 1.00 42.06 201 ASN A N 1
ATOM 1624 C CA . ASN A 1 201 ? 16.105 -20.191 -14.505 1.00 42.06 201 ASN A CA 1
ATOM 1625 C C . ASN A 1 201 ? 16.303 -19.521 -15.880 1.00 42.06 201 ASN A C 1
ATOM 1627 O O . ASN A 1 201 ? 17.399 -19.561 -16.441 1.00 42.06 201 ASN A O 1
ATOM 1631 N N . SER A 1 202 ? 15.316 -18.773 -16.380 1.00 39.09 202 SER A N 1
ATOM 1632 C CA . SER A 1 202 ? 15.573 -17.786 -17.443 1.00 39.09 202 SER A CA 1
ATOM 1633 C C . SER A 1 202 ? 15.827 -16.382 -16.876 1.00 39.09 202 SER A C 1
ATOM 1635 O O . SER A 1 202 ? 14.966 -15.793 -16.221 1.00 39.09 202 SER A O 1
ATOM 1637 N N . LEU A 1 203 ? 17.015 -15.838 -17.155 1.00 40.53 203 LEU A N 1
ATOM 1638 C CA . LEU A 1 203 ? 17.427 -14.467 -16.838 1.00 40.53 203 LEU A CA 1
ATOM 1639 C C . LEU A 1 203 ? 16.597 -13.431 -17.618 1.00 40.53 203 LEU A C 1
ATOM 1641 O O . LEU A 1 203 ? 16.296 -13.619 -18.796 1.00 40.53 203 LEU A O 1
ATOM 1645 N N . PHE A 1 204 ? 16.280 -12.311 -16.964 1.00 40.97 204 PHE A N 1
ATOM 1646 C CA . PHE A 1 204 ? 15.605 -11.161 -17.570 1.00 40.97 204 PHE A CA 1
ATOM 1647 C C . PHE A 1 204 ? 16.370 -10.619 -18.796 1.00 40.97 204 PHE A C 1
ATOM 1649 O O . PHE A 1 204 ? 17.569 -10.347 -18.701 1.00 40.97 204 PHE A O 1
ATOM 1656 N N . SER A 1 205 ? 15.672 -10.417 -19.924 1.00 41.25 205 SER A N 1
ATOM 1657 C CA . SER A 1 205 ? 16.216 -9.814 -21.151 1.00 41.25 205 SER A CA 1
ATOM 1658 C C . SER A 1 205 ? 15.507 -8.487 -21.473 1.00 41.25 205 SER A C 1
ATOM 1660 O O . SER A 1 205 ? 14.320 -8.507 -21.787 1.00 41.25 205 SER A O 1
ATOM 1662 N N . PRO A 1 206 ? 16.203 -7.335 -21.438 1.00 38.97 206 PRO A N 1
ATOM 1663 C CA . PRO A 1 206 ? 15.602 -6.019 -21.699 1.00 38.97 206 PRO A CA 1
ATOM 1664 C C . PRO A 1 206 ? 15.293 -5.731 -23.181 1.00 38.97 206 PRO A C 1
ATOM 1666 O O . PRO A 1 206 ? 14.761 -4.669 -23.480 1.00 38.97 206 PRO A O 1
ATOM 1669 N N . PHE A 1 207 ? 15.658 -6.618 -24.116 1.00 38.34 207 PHE A N 1
ATOM 1670 C CA . PHE A 1 207 ? 15.664 -6.321 -25.560 1.00 38.34 207 PHE A CA 1
ATOM 1671 C C . PHE A 1 207 ? 14.557 -7.014 -26.363 1.00 38.34 207 PHE A C 1
ATOM 1673 O O . PHE A 1 207 ? 14.510 -6.882 -27.586 1.00 38.34 207 PHE A O 1
ATOM 1680 N N . LYS A 1 208 ? 13.678 -7.779 -25.712 1.00 34.69 208 LYS A N 1
ATOM 1681 C CA . LYS A 1 208 ? 12.597 -8.495 -26.392 1.00 34.69 208 LYS A CA 1
ATOM 1682 C C . LYS A 1 208 ? 11.302 -7.690 -26.317 1.00 34.69 208 LYS A C 1
ATOM 1684 O O . LYS A 1 208 ? 10.866 -7.284 -25.248 1.00 34.69 208 LYS A O 1
ATOM 1689 N N . ILE A 1 209 ? 10.714 -7.434 -27.484 1.00 32.62 209 ILE A N 1
ATOM 1690 C CA . ILE A 1 209 ? 9.437 -6.731 -27.634 1.00 32.62 209 ILE A CA 1
ATOM 1691 C C . ILE A 1 209 ? 8.314 -7.732 -27.360 1.00 32.62 209 ILE A C 1
ATOM 1693 O O . ILE A 1 209 ? 8.182 -8.670 -28.149 1.00 32.62 209 ILE A O 1
ATOM 1697 N N . ARG A 1 210 ? 7.484 -7.510 -26.328 1.00 37.03 210 ARG A N 1
ATOM 1698 C CA . ARG A 1 210 ? 6.020 -7.733 -26.337 1.00 37.03 210 ARG A CA 1
ATOM 1699 C C . ARG A 1 210 ? 5.366 -7.454 -24.983 1.00 37.03 210 ARG A C 1
ATOM 1701 O O . ARG A 1 210 ? 6.035 -7.287 -23.980 1.00 37.03 210 ARG A O 1
ATOM 1708 N N . ILE A 1 211 ? 4.045 -7.335 -25.078 1.00 40.53 211 ILE A N 1
ATOM 1709 C CA . ILE A 1 211 ? 3.046 -6.864 -24.121 1.00 40.53 211 ILE A CA 1
ATOM 1710 C C . ILE A 1 211 ? 2.400 -8.095 -23.449 1.00 40.53 211 ILE A C 1
ATOM 1712 O O . ILE A 1 211 ? 1.816 -8.886 -24.194 1.00 40.53 211 ILE A O 1
ATOM 1716 N N . ASN A 1 212 ? 2.468 -8.259 -22.113 1.00 46.84 212 ASN A N 1
ATOM 1717 C CA . ASN A 1 212 ? 1.378 -8.688 -21.190 1.00 46.84 212 ASN A CA 1
ATOM 1718 C C . ASN A 1 212 ? 1.836 -9.486 -19.941 1.00 46.84 212 ASN A C 1
ATOM 1720 O O . ASN A 1 212 ? 2.733 -10.315 -20.002 1.00 46.84 212 ASN A O 1
ATOM 1724 N N . GLN A 1 213 ? 1.069 -9.288 -18.851 1.00 48.62 213 GLN A N 1
ATOM 1725 C CA . GLN A 1 213 ? 1.161 -9.846 -17.485 1.00 48.62 213 GLN A CA 1
ATOM 1726 C C . GLN A 1 213 ? 2.506 -9.648 -16.780 1.00 48.62 213 GLN A C 1
ATOM 1728 O O . GLN A 1 213 ? 3.407 -10.482 -16.828 1.00 48.62 213 GLN A O 1
ATOM 1733 N N . THR A 1 214 ? 2.597 -8.564 -16.012 1.00 66.56 214 THR A N 1
ATOM 1734 C CA . THR A 1 214 ? 3.763 -8.312 -15.173 1.00 66.56 214 THR A CA 1
ATOM 1735 C C . THR A 1 214 ? 3.661 -9.126 -13.879 1.00 66.56 214 THR A C 1
ATOM 1737 O O . THR A 1 214 ? 2.823 -8.871 -13.008 1.00 66.56 214 THR A O 1
ATOM 1740 N N . ILE A 1 215 ? 4.505 -10.151 -13.780 1.00 75.88 215 ILE A N 1
ATOM 1741 C CA . ILE A 1 215 ? 4.589 -11.065 -12.639 1.00 75.88 215 ILE A CA 1
ATOM 1742 C C . ILE A 1 215 ? 5.847 -10.733 -11.837 1.00 75.88 215 ILE A C 1
ATOM 1744 O O . ILE A 1 215 ? 6.905 -10.423 -12.387 1.00 75.88 215 ILE A O 1
ATOM 1748 N N . GLY A 1 216 ? 5.748 -10.808 -10.516 1.00 82.69 216 GLY A N 1
ATOM 1749 C CA . GLY A 1 216 ? 6.900 -10.774 -9.628 1.00 82.69 216 GLY A CA 1
ATOM 1750 C C . GLY A 1 216 ? 6.961 -12.010 -8.749 1.00 82.69 216 GLY A C 1
ATOM 1751 O O . GLY A 1 216 ? 5.989 -12.745 -8.599 1.00 82.69 216 GLY A O 1
ATOM 1752 N N . MET A 1 217 ? 8.129 -12.240 -8.172 1.00 89.31 217 MET A N 1
ATOM 1753 C CA . MET A 1 217 ? 8.389 -13.303 -7.217 1.00 89.31 217 MET A CA 1
ATOM 1754 C C . MET A 1 217 ? 8.582 -12.705 -5.829 1.00 89.31 217 MET A C 1
ATOM 1756 O O . MET A 1 217 ? 9.270 -11.690 -5.680 1.00 89.31 217 MET A O 1
ATOM 1760 N N . PHE A 1 218 ? 8.020 -13.364 -4.823 1.00 91.06 218 PHE A N 1
ATOM 1761 C CA . PHE A 1 218 ? 8.324 -13.129 -3.421 1.00 91.06 218 PHE A CA 1
ATOM 1762 C C . PHE A 1 218 ? 9.024 -14.349 -2.819 1.00 91.06 218 PHE A C 1
ATOM 1764 O O . PHE A 1 218 ? 8.738 -15.493 -3.169 1.00 91.06 218 PHE A O 1
ATOM 1771 N N . GLU A 1 219 ? 9.943 -14.092 -1.899 1.00 92.62 219 GLU A N 1
ATOM 1772 C CA . GLU A 1 219 ? 10.673 -15.095 -1.131 1.00 92.62 219 GLU A CA 1
ATOM 1773 C C . GLU A 1 219 ? 10.789 -14.597 0.315 1.00 92.62 219 GLU A C 1
ATOM 1775 O O . GLU A 1 219 ? 11.453 -13.598 0.594 1.00 92.62 219 GLU A O 1
ATOM 1780 N N . PHE A 1 220 ? 10.105 -15.277 1.231 1.00 89.69 220 PHE A N 1
ATOM 1781 C CA . PHE A 1 220 ? 10.237 -15.107 2.672 1.00 89.69 220 PHE A CA 1
ATOM 1782 C C . PHE A 1 220 ? 11.415 -15.933 3.184 1.00 89.69 220 PHE A C 1
ATOM 1784 O O . PHE A 1 220 ? 11.621 -17.069 2.749 1.00 89.69 220 PHE A O 1
ATOM 1791 N N . ASP A 1 221 ? 12.140 -15.418 4.178 1.00 85.69 221 ASP A N 1
ATOM 1792 C CA . ASP A 1 221 ? 13.124 -16.237 4.886 1.00 85.69 221 ASP A CA 1
ATOM 1793 C C . ASP A 1 221 ? 12.444 -17.465 5.523 1.00 85.69 221 ASP A C 1
ATOM 1795 O O . ASP A 1 221 ? 11.539 -17.350 6.357 1.00 85.69 221 ASP A O 1
ATOM 1799 N N . THR A 1 222 ? 12.889 -18.661 5.132 1.00 79.50 222 THR A N 1
ATOM 1800 C CA . THR A 1 222 ? 12.269 -19.938 5.520 1.00 79.50 222 THR A CA 1
ATOM 1801 C C . THR A 1 222 ? 12.275 -20.190 7.028 1.00 79.50 222 THR A C 1
ATOM 1803 O O . THR A 1 222 ? 11.337 -20.805 7.546 1.00 79.50 222 THR A O 1
ATOM 1806 N N . LYS A 1 223 ? 13.292 -19.710 7.756 1.00 82.25 223 LYS A N 1
ATOM 1807 C CA . LYS A 1 223 ? 13.394 -19.874 9.212 1.00 82.25 223 LYS A CA 1
ATOM 1808 C C . LYS A 1 223 ? 12.335 -19.038 9.925 1.00 82.25 223 LYS A C 1
ATOM 1810 O O . LYS A 1 223 ? 11.736 -19.515 10.890 1.00 82.25 223 LYS A O 1
ATOM 1815 N N . TYR A 1 224 ? 12.092 -17.821 9.441 1.00 77.62 224 TYR A N 1
ATOM 1816 C CA . TYR A 1 224 ? 11.067 -16.931 9.990 1.00 77.62 224 TYR A CA 1
ATOM 1817 C C . TYR A 1 224 ? 9.665 -17.354 9.551 1.00 77.62 224 TYR A C 1
ATOM 1819 O O . TYR A 1 224 ? 8.755 -17.381 10.379 1.00 77.62 224 TYR A O 1
ATOM 1827 N N . PHE A 1 225 ? 9.493 -17.748 8.286 1.00 82.38 225 PHE A N 1
ATOM 1828 C CA . PHE A 1 225 ? 8.207 -18.174 7.736 1.00 82.38 225 PHE A CA 1
ATOM 1829 C C . PHE A 1 225 ? 7.620 -19.364 8.505 1.00 82.38 225 PHE A C 1
ATOM 1831 O O . PHE A 1 225 ? 6.502 -19.277 9.003 1.00 82.38 225 PHE A O 1
ATOM 1838 N N . LYS A 1 226 ? 8.393 -20.442 8.712 1.00 81.81 226 LYS A N 1
ATOM 1839 C CA . LYS A 1 226 ? 7.906 -21.659 9.394 1.00 81.81 226 LYS A CA 1
ATOM 1840 C C . LYS A 1 226 ? 7.350 -21.412 10.798 1.00 81.81 226 LYS A C 1
ATOM 1842 O O . LYS A 1 226 ? 6.454 -22.129 11.225 1.00 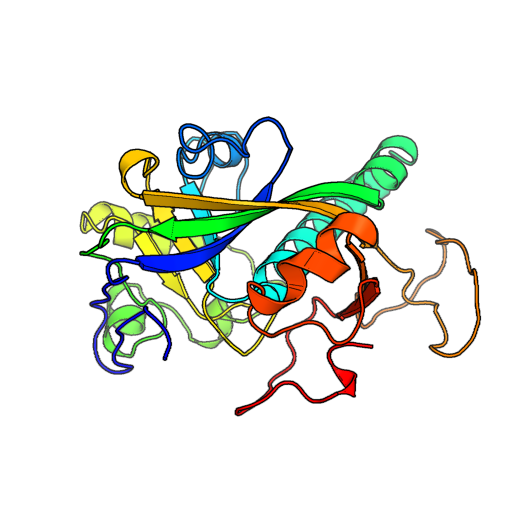81.81 226 LYS A O 1
ATOM 1847 N N . LYS A 1 227 ? 7.881 -20.422 11.518 1.00 83.31 227 LYS A N 1
ATOM 1848 C CA . LYS A 1 227 ? 7.457 -20.117 12.891 1.00 83.31 227 LYS A CA 1
ATOM 1849 C C . LYS A 1 227 ? 6.241 -19.198 12.958 1.00 83.31 227 LYS A C 1
ATOM 1851 O O . LYS A 1 227 ? 5.502 -19.258 13.930 1.00 83.31 227 LYS A O 1
ATOM 1856 N N . ASN A 1 228 ? 6.041 -18.364 11.940 1.00 82.81 228 ASN A N 1
ATOM 1857 C CA . ASN A 1 228 ? 5.183 -17.188 12.061 1.00 82.81 228 ASN A CA 1
ATOM 1858 C C . ASN A 1 228 ? 4.175 -17.031 10.899 1.00 82.81 228 ASN A C 1
ATOM 1860 O O . ASN A 1 228 ? 3.467 -16.031 10.837 1.00 82.81 228 ASN A O 1
ATOM 1864 N N . TYR A 1 229 ? 4.075 -17.994 9.974 1.00 79.31 229 TYR A N 1
ATOM 1865 C CA . TYR A 1 229 ? 3.164 -17.920 8.819 1.00 79.31 229 TYR A CA 1
ATOM 1866 C C . TYR A 1 229 ? 1.682 -17.746 9.205 1.00 79.31 229 TYR A C 1
ATOM 1868 O O . TYR A 1 229 ? 0.9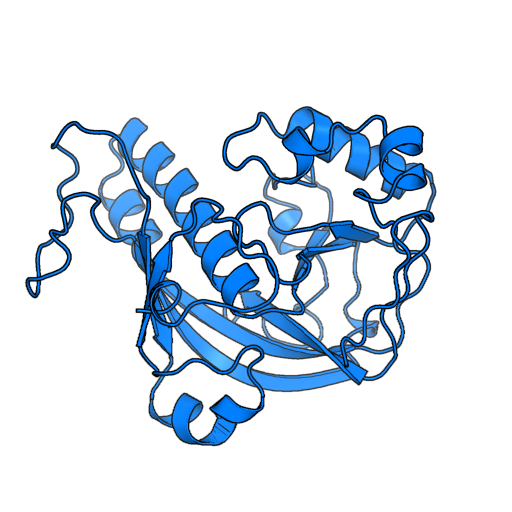27 -17.134 8.458 1.00 79.31 229 TYR A O 1
ATOM 1876 N N . ASN A 1 230 ? 1.280 -18.217 10.391 1.00 83.56 230 ASN A N 1
ATOM 1877 C CA . ASN A 1 230 ? -0.086 -18.088 10.915 1.00 83.56 230 ASN A CA 1
ATOM 1878 C C . ASN A 1 230 ? -0.515 -16.636 11.195 1.00 83.56 230 ASN A C 1
ATOM 1880 O O . ASN A 1 230 ? -1.707 -16.367 11.326 1.00 83.56 230 ASN A O 1
ATOM 1884 N N . TYR A 1 231 ? 0.436 -15.701 11.284 1.00 82.56 231 TYR A N 1
ATOM 1885 C CA . TYR A 1 231 ? 0.153 -14.271 11.441 1.00 82.56 231 TYR A CA 1
ATOM 1886 C C . TYR A 1 231 ? -0.119 -13.569 10.103 1.00 82.56 231 TYR A C 1
ATOM 1888 O O . TYR A 1 231 ? -0.579 -12.429 10.086 1.00 82.56 231 TYR A O 1
ATOM 1896 N N . LEU A 1 232 ? 0.152 -14.234 8.976 1.00 84.88 232 LEU A N 1
ATOM 1897 C CA . LEU A 1 232 ? -0.055 -13.686 7.640 1.00 84.88 232 LEU A CA 1
ATOM 1898 C C . LEU A 1 232 ? -1.506 -13.879 7.195 1.00 84.88 232 LEU A C 1
ATOM 1900 O O . LEU A 1 232 ? -2.108 -14.928 7.425 1.00 84.88 232 LEU A O 1
ATOM 1904 N N . LYS A 1 233 ? -2.072 -12.859 6.543 1.00 85.25 233 LYS A N 1
ATOM 1905 C CA . LYS A 1 233 ? -3.445 -12.891 6.026 1.00 85.25 233 LYS A CA 1
ATOM 1906 C C . LYS A 1 233 ? -3.480 -12.369 4.583 1.00 85.25 233 LYS A C 1
ATOM 1908 O O . LYS A 1 233 ? -3.102 -11.219 4.364 1.00 85.25 233 LYS A O 1
ATOM 1913 N N . PRO A 1 234 ? -3.911 -13.190 3.605 1.00 83.56 234 PRO A N 1
ATOM 1914 C CA . PRO A 1 234 ? -4.119 -14.636 3.715 1.00 83.56 234 PRO A CA 1
ATOM 1915 C C . PRO A 1 234 ? -2.814 -15.356 4.071 1.00 83.56 234 PRO A C 1
ATOM 1917 O O . PRO A 1 234 ? -1.728 -14.806 3.909 1.00 83.56 234 PRO A O 1
ATOM 1920 N N . ILE A 1 235 ? -2.920 -16.600 4.528 1.00 85.50 235 ILE A N 1
ATOM 1921 C CA . ILE A 1 235 ? -1.748 -17.440 4.775 1.00 85.50 235 ILE A CA 1
ATOM 1922 C C . ILE A 1 235 ? -1.168 -17.890 3.419 1.00 85.50 235 ILE A C 1
ATOM 1924 O O . ILE A 1 235 ? -1.891 -18.538 2.657 1.00 85.50 235 ILE A O 1
ATOM 1928 N N . PRO A 1 236 ? 0.108 -17.592 3.091 1.00 82.94 236 PRO A N 1
ATOM 1929 C CA . PRO A 1 236 ? 0.757 -18.146 1.907 1.00 82.94 236 PRO A CA 1
ATOM 1930 C C . PRO A 1 236 ? 0.863 -19.667 1.982 1.00 82.94 236 PRO A C 1
ATOM 1932 O O . PRO A 1 236 ? 1.178 -20.227 3.031 1.00 82.94 236 PRO A O 1
ATOM 1935 N N . THR A 1 237 ? 0.688 -20.337 0.848 1.00 81.25 237 THR A N 1
ATOM 1936 C CA . THR A 1 237 ? 0.881 -21.790 0.718 1.00 81.25 237 THR A CA 1
ATOM 1937 C C . THR A 1 237 ? 2.349 -22.212 0.822 1.00 81.25 237 THR A C 1
ATOM 1939 O O . THR A 1 237 ? 2.638 -23.364 1.138 1.00 81.25 237 THR A O 1
ATOM 1942 N N . SER A 1 238 ? 3.279 -21.291 0.566 1.00 84.69 238 SER A N 1
ATOM 1943 C CA . SER A 1 238 ? 4.724 -21.525 0.523 1.00 84.69 238 SER A CA 1
ATOM 1944 C C . SER A 1 238 ? 5.509 -20.271 0.920 1.00 84.69 238 SER A C 1
ATOM 1946 O O . SER A 1 238 ? 5.015 -19.145 0.841 1.00 84.69 238 SER A O 1
ATOM 1948 N N . SER A 1 239 ? 6.771 -20.459 1.323 1.00 86.94 239 SER A N 1
ATOM 1949 C CA . SER A 1 239 ? 7.697 -19.352 1.606 1.00 86.94 239 SER A CA 1
ATOM 1950 C C . SER A 1 239 ? 8.147 -18.608 0.345 1.00 86.94 239 SER A C 1
ATOM 1952 O O . SER A 1 239 ? 8.733 -17.539 0.445 1.00 86.94 239 SER A O 1
ATOM 1954 N N . THR A 1 240 ? 7.902 -19.164 -0.836 1.00 88.38 240 THR A N 1
ATOM 1955 C CA . THR A 1 240 ? 8.228 -18.573 -2.136 1.00 88.38 240 THR A CA 1
ATOM 1956 C C . THR A 1 240 ? 7.033 -18.685 -3.056 1.00 88.38 240 THR A C 1
ATOM 1958 O O . THR A 1 240 ? 6.390 -19.733 -3.068 1.00 88.38 240 THR A O 1
ATOM 1961 N N . GLY A 1 241 ? 6.779 -17.662 -3.859 1.00 84.69 241 GLY A N 1
ATOM 1962 C CA . GLY A 1 241 ? 5.712 -17.701 -4.849 1.00 84.69 241 GLY A CA 1
ATOM 1963 C C . GLY A 1 241 ? 5.822 -16.579 -5.869 1.00 84.69 241 GLY A C 1
ATOM 1964 O O . GLY A 1 241 ? 6.637 -15.663 -5.749 1.00 84.69 241 GLY A O 1
ATOM 1965 N N . LYS A 1 242 ? 4.992 -16.674 -6.893 1.00 84.38 242 LYS A N 1
ATOM 1966 C CA . LYS A 1 242 ? 4.809 -15.750 -7.996 1.00 84.38 242 LYS A CA 1
ATOM 1967 C C . LYS A 1 242 ? 3.441 -15.109 -7.852 1.00 84.38 242 LYS A C 1
ATOM 1969 O O . LYS A 1 242 ? 2.450 -15.765 -7.536 1.00 84.38 242 LYS A O 1
ATOM 1974 N N . ILE A 1 243 ? 3.393 -13.813 -8.108 1.00 80.69 243 ILE A N 1
ATOM 1975 C CA . ILE A 1 243 ? 2.169 -13.030 -8.054 1.00 80.69 243 ILE A CA 1
ATOM 1976 C C . ILE A 1 243 ? 2.156 -12.037 -9.206 1.00 80.69 243 ILE A C 1
ATOM 1978 O O . ILE A 1 243 ? 3.138 -11.341 -9.471 1.00 80.69 243 ILE A O 1
ATOM 1982 N N . SER A 1 244 ? 1.035 -11.993 -9.914 1.00 77.44 244 SER A N 1
ATOM 1983 C CA . SER A 1 244 ? 0.771 -10.910 -10.851 1.00 77.44 244 SER A CA 1
ATOM 1984 C C . SER A 1 244 ? 0.431 -9.655 -10.075 1.00 77.44 244 SER A C 1
ATOM 1986 O O . SER A 1 244 ? -0.376 -9.688 -9.149 1.00 77.44 244 SER A O 1
ATOM 1988 N N . PHE A 1 245 ? 1.003 -8.541 -10.502 1.00 75.75 245 PHE A N 1
ATOM 1989 C CA . PHE A 1 245 ? 0.633 -7.223 -10.005 1.00 75.75 245 PHE A CA 1
ATOM 1990 C C . PHE A 1 245 ? -0.130 -6.411 -11.062 1.00 75.75 245 PHE A C 1
ATOM 1992 O O . PHE A 1 245 ? -0.225 -5.189 -10.977 1.00 75.75 245 PHE A O 1
ATOM 1999 N N . SER A 1 246 ? -0.720 -7.088 -12.050 1.00 67.56 246 SER A N 1
ATOM 2000 C CA . SER A 1 246 ? -1.878 -6.593 -12.799 1.00 67.56 246 SER A CA 1
ATOM 2001 C C . SER A 1 246 ? -3.151 -7.032 -12.068 1.00 67.56 246 SER A C 1
ATOM 2003 O O . SER A 1 246 ? -3.248 -8.199 -11.683 1.00 67.56 246 SER A O 1
ATOM 2005 N N . ARG A 1 247 ? -4.119 -6.124 -11.851 1.00 56.81 247 ARG A N 1
ATOM 2006 C CA . ARG A 1 247 ? -5.346 -6.456 -11.104 1.00 56.81 247 ARG A CA 1
ATOM 2007 C C . ARG A 1 247 ? -6.066 -7.630 -11.760 1.00 56.81 247 ARG A C 1
ATOM 2009 O O . ARG A 1 247 ? -6.466 -7.542 -12.916 1.00 56.81 247 ARG A O 1
ATOM 2016 N N . PHE A 1 248 ? -6.306 -8.678 -10.984 1.00 51.62 248 PHE A N 1
ATOM 2017 C CA . PHE A 1 248 ? -7.249 -9.735 -11.327 1.00 51.62 248 PHE A CA 1
ATOM 2018 C C . PHE A 1 248 ? -8.482 -9.617 -10.438 1.00 51.62 248 PHE A C 1
ATOM 2020 O O . PHE A 1 248 ? -8.360 -9.332 -9.246 1.00 51.62 248 PHE A O 1
ATOM 2027 N N . PHE A 1 249 ? -9.666 -9.797 -11.022 1.00 44.38 249 PHE A N 1
ATOM 2028 C CA . PHE A 1 249 ? -10.920 -9.778 -10.279 1.00 44.38 249 PHE A CA 1
ATOM 2029 C C . PHE A 1 249 ? -11.192 -11.164 -9.685 1.00 44.38 249 PHE A C 1
ATOM 2031 O O . PHE A 1 249 ? -11.360 -12.138 -10.415 1.00 44.38 249 PHE A O 1
ATOM 2038 N N . TYR A 1 250 ? -11.236 -11.241 -8.358 1.00 48.88 250 TYR A N 1
ATOM 2039 C CA . TYR A 1 250 ? -11.654 -12.413 -7.593 1.00 48.88 250 TYR A CA 1
ATOM 2040 C C . TYR A 1 250 ? -12.813 -12.010 -6.681 1.00 48.88 250 TYR A C 1
ATOM 2042 O O . TYR A 1 250 ? -12.664 -11.081 -5.890 1.00 48.88 250 TYR A O 1
ATOM 2050 N N . GLU A 1 251 ? -13.945 -12.708 -6.786 1.00 39.50 251 GLU A N 1
ATOM 2051 C CA . GLU A 1 251 ? -15.193 -12.320 -6.114 1.00 39.50 251 GLU A CA 1
ATOM 2052 C C . GLU A 1 251 ? -15.172 -12.519 -4.593 1.00 39.50 251 GLU A C 1
ATOM 2054 O O . GLU A 1 251 ? -15.757 -11.714 -3.874 1.00 39.50 251 GLU A O 1
ATOM 2059 N N . LYS A 1 252 ? -14.552 -13.595 -4.079 1.00 41.94 252 LYS A N 1
ATOM 2060 C CA . LYS A 1 252 ? -14.626 -13.938 -2.637 1.00 41.94 252 LYS A CA 1
ATOM 2061 C C . LYS A 1 252 ? -13.387 -14.610 -2.045 1.00 41.94 252 LYS A C 1
ATOM 2063 O O . LYS A 1 252 ? -13.108 -14.412 -0.870 1.00 41.94 252 LYS A O 1
ATOM 2068 N N . ASN A 1 253 ? -12.645 -15.397 -2.824 1.00 44.16 253 ASN A N 1
ATOM 2069 C CA . ASN A 1 253 ? -11.456 -16.123 -2.369 1.00 44.16 253 ASN A CA 1
ATOM 2070 C C . ASN A 1 253 ? -10.360 -16.079 -3.437 1.00 44.16 253 ASN A C 1
ATOM 2072 O O . ASN A 1 253 ? -10.654 -16.035 -4.631 1.00 44.16 253 ASN A O 1
ATOM 2076 N N . TYR A 1 254 ? -9.104 -16.157 -3.003 1.00 44.16 254 TYR A N 1
ATOM 2077 C CA . TYR A 1 254 ? -7.966 -16.362 -3.894 1.00 44.16 254 TYR A CA 1
ATOM 2078 C C . TYR A 1 254 ? -8.064 -17.756 -4.532 1.00 44.16 254 TYR A C 1
ATOM 2080 O O . TYR A 1 254 ? -8.079 -18.746 -3.792 1.00 44.16 254 TYR A O 1
ATOM 2088 N N . PRO A 1 255 ? -8.111 -17.897 -5.869 1.00 46.72 255 PRO A N 1
ATOM 2089 C CA . PRO A 1 255 ? -7.919 -19.205 -6.475 1.00 46.72 255 PRO A CA 1
ATOM 2090 C C . PRO A 1 255 ? -6.490 -19.677 -6.182 1.00 46.72 255 PRO A C 1
ATOM 2092 O O . PRO A 1 255 ? -5.565 -18.868 -6.160 1.00 46.72 255 PRO A O 1
ATOM 2095 N N . LYS A 1 256 ? -6.279 -20.989 -5.999 1.00 45.78 256 LYS A N 1
ATOM 2096 C CA . LYS A 1 256 ? -4.933 -21.560 -5.764 1.00 45.78 256 LYS A CA 1
ATOM 2097 C C . LYS A 1 256 ? -3.908 -21.128 -6.827 1.00 45.78 256 LYS A C 1
ATOM 2099 O O . LYS A 1 256 ? -2.733 -21.035 -6.526 1.00 45.78 256 LYS A O 1
ATOM 2104 N N . ALA A 1 257 ? -4.363 -20.822 -8.044 1.00 41.72 257 ALA A N 1
ATOM 2105 C CA . ALA A 1 257 ? -3.536 -20.345 -9.152 1.00 41.72 257 ALA A CA 1
ATOM 2106 C C . ALA A 1 257 ? -3.154 -18.847 -9.091 1.00 41.72 257 ALA A C 1
ATOM 2108 O O . ALA A 1 257 ? -2.327 -18.407 -9.881 1.00 41.72 257 ALA A O 1
ATOM 2109 N N . ALA A 1 258 ? -3.740 -18.050 -8.189 1.00 40.00 258 ALA A N 1
ATOM 2110 C CA . ALA A 1 258 ? -3.347 -16.650 -7.977 1.00 40.00 258 ALA A CA 1
ATOM 2111 C C . ALA A 1 258 ? -2.084 -16.511 -7.108 1.00 40.00 258 ALA A C 1
ATOM 2113 O O . ALA A 1 258 ? -1.485 -15.438 -7.059 1.00 40.00 258 ALA A O 1
ATOM 2114 N N . ILE A 1 259 ? -1.708 -17.591 -6.415 1.00 47.91 259 ILE A N 1
ATOM 2115 C CA . ILE A 1 259 ? -0.543 -17.707 -5.536 1.00 47.91 259 ILE A CA 1
ATOM 2116 C C . ILE A 1 259 ? 0.194 -18.977 -5.991 1.00 47.91 259 ILE A C 1
ATOM 2118 O O . ILE A 1 259 ? -0.039 -20.053 -5.445 1.00 47.91 259 ILE A O 1
ATOM 2122 N N . LEU A 1 260 ? 0.992 -18.876 -7.058 1.00 40.69 260 LEU A N 1
ATOM 2123 C CA . LEU A 1 260 ? 1.743 -20.011 -7.625 1.00 40.69 260 LEU A CA 1
ATOM 2124 C C . LEU A 1 260 ? 3.165 -20.078 -7.089 1.00 40.69 260 LEU A C 1
ATOM 2126 O O . LEU A 1 260 ? 3.839 -19.033 -7.133 1.00 40.69 260 LEU A O 1
#

Mean predicted aligned error: 7.49 Å

Foldseek 3Di:
DAQKDDDLAFFWIKRAFFGKKKAKFAPVQQDLQRQQQQPVCCCPDDLAADHNWRKHKIWSAPQLNQLRLLLVLVVQLVVCVVVVNVVSNVVSQKDWIKMWIFTFHMFTQATACNHPVNCVQLVHDNCQQQASDDPSPSNHSSSVSSVVVVGQWYWGQRNQERDTIMTMGTHGDSVGTPTTPDMWTKMKGWDAPPPPVPDPDDDHDPPDDDDDWTKMKMATDPVRCVVCQVSHVPRAPDRIFMATRRYDDDPHDDDPVRTD

Nearest PDB structures (foldseek):
  6d0i-assembly2_C  TM=6.772E-01  e=4.215E-03  Sphingobium sp. YBL2
  6d0h-assembly2_C  TM=6.197E-01  e=8.317E-03  Sphingobium sp. YBL2
  2rr3-assembly1_A  TM=2.659E-01  e=8.426E+00  Homo sapiens

Secondary structure (DSSP, 8-state):
--SEEEETTEEEEEE-TTEEEEEEE-GGG-SHHHHSS-HHHHTS--SS--TT--EEEEES-HHHHHHHHHHHHHHHHHHHHHTT-HHHHHHHSEEEEEEEEEEEPPEEEEEETTSHHHHHHTT--HHHHH-TT--THHHHHHHHHHHHTT-SEEEEE-SSBSSSEEEEEES--GGGEEEEEEEEEEEEEEPPTT--TT-S-PPP-TT-------EEEEEE-HHHHHHHGGGSSSPPSSSEEEEE-S-B--SSS--GGG--

Solvent-accessible surface area (backbone atoms only — not comparable to full-atom values): 13849 Å² total; per-residue (Å²): 130,80,42,60,48,74,44,67,67,40,26,68,28,35,39,37,64,69,26,64,34,28,34,68,39,52,72,92,36,64,49,60,74,47,56,26,33,7,63,79,25,24,82,36,68,56,62,61,32,52,66,75,35,34,36,23,72,35,14,63,18,49,65,44,40,52,22,52,50,47,43,51,30,47,55,53,22,51,55,24,51,77,68,71,31,63,68,56,22,59,56,40,36,42,43,80,34,25,39,37,36,29,26,23,40,63,46,65,57,22,36,26,50,78,10,58,44,21,18,60,79,48,71,49,56,75,63,66,62,40,45,74,87,60,81,43,62,65,49,25,52,30,40,50,51,44,47,73,70,69,33,46,29,35,39,38,65,37,26,27,31,56,68,58,40,37,37,40,36,56,35,70,44,24,87,38,48,67,46,73,80,46,78,37,57,32,37,42,32,64,50,50,69,81,60,60,96,82,66,86,89,78,79,74,67,96,83,70,91,83,90,73,70,58,36,27,36,43,36,43,46,62,79,59,38,78,77,47,44,88,79,44,38,75,63,71,97,52,53,55,37,38,37,56,35,52,58,53,91,44,94,84,63,84,56,73,80,64,62,72

Radius of gyration: 17.95 Å; Cα contacts (8 Å, |Δi|>4): 557; chains: 1; bounding box: 46×44×47 Å

Sequence (260 aa):
MSGIVYNDNYEDVEIRDNTTLFRITRPSYSDPVNLLNGQGSFYSQGRYNYLQQATSYCSDNIFICISEVLFHMYEISQRKLKNNDMRGFRTESNKRLELVVFNTNKIENIAYIDSDEGRQNYKLNPTTITHSDTIYSELRDASNNVRLNKRVGMITPSARHSVGFVIVLFGDHSASVKNIDFKFPIKLSLLSEDLKMTTDNSLFSPFKIRINQTIGMFEFDTKYFKKNYNYLKPIPTSSTGKISFSRFFYEKNYPKAAIL